Protein AF-A0A2V6URV9-F1 (afdb_monomer_lite)

Radius of gyration: 24.23 Å; chains: 1; bounding box: 44×62×70 Å

Foldseek 3Di:
DDADQDDPDDAPEEDEPEADAPVRCSVVVVCVTLVQDDALGKYKYKYLHDCNVVVVVVVCVVQQKAFDHWHDDPSMIMTIIGRHDNVCNPVPPDDRPPLPDLDPQDDADADPDFAAFDDFDDQDPPFAEDPEADDFDPVLVVLLVCVVVVNDDPVRNVVNLLVRLLVQQVVCVVVPGQEYESNCSSDPDLQRLDQVQKGQKHFAQQSSCCVQFPDNVVSVVVVVVPPDPSRVGTATFGSAQIHGPDARCVVSVVSSVVPDPRHYDDDHDDLVVNLVRNDDPRGCVNHAVDSVRNSVSSVSNVVNNSSVD

pLDDT: mean 80.8, std 15.77, range [34.94, 97.88]

Sequence (309 aa):
MPHAERHRLPPDARFDGGDLDCGNGLLLLIRQHIDPLAPGQLLEFTSTEISVEADFPAWCRMTGNELVSVTRRDRQRSFLVCKGPLAARGERAAARPAAVAPRAVTPVHVPTTLPPPARVAPIPPLAVMGIGSWPRPRWMLAAIHEHLEGRLSEADFEATAEDATRLAVQAQLRAGVDVVTDGEQRRDNYASFVGSRLDNCQLIPLTDLLPLVDDPATFEAEMRSLDVPASQVRHPALFGRLGRSRPLAVHELDAVRALTDTPVKIALPGPYLLTRIMWMECISDRAYRSREDLAGDVVRILREEVHVL

Secondary structure (DSSP, 8-state):
-PPBSS-SS--SEEEE-TT--TTTTHHHHHHHHHTTSPTT-EEEEEE--STHHHHHHHHHHHHT-EEEEEEEETTEEEEEEESS-GGGTTTT---PPP----PPPPPPP--SS-PPPPPPPPPPTT--B--S--PPPHHHHHHHHHHHTT-S-HHHHHHHHHHHHHHHHHHHHHHT-SBEE-TTTT-SSHHHHHHTTSEEEEEEEHHHHGGG-S-HHHHHHHHHHSSS-GGG-EEEEEEEEEE-SS-SSHHHHHHHHTT--S-EE-----HHHHHHHH--HHHHTTT-SSHHHHHHHHHHHHHHHHTT-

Structure (mmCIF, N/CA/C/O backbone):
data_AF-A0A2V6URV9-F1
#
_entry.id   AF-A0A2V6URV9-F1
#
loop_
_atom_site.group_PDB
_atom_site.id
_atom_site.type_symbol
_atom_site.label_atom_id
_atom_site.label_alt_id
_atom_site.label_comp_id
_atom_site.label_asym_id
_atom_site.label_entity_id
_atom_site.label_seq_id
_atom_site.pdbx_PDB_ins_code
_atom_site.Cartn_x
_atom_site.Cartn_y
_atom_site.Cartn_z
_atom_site.occupancy
_atom_site.B_iso_or_equiv
_atom_site.auth_seq_id
_atom_site.auth_comp_id
_atom_site.auth_asym_id
_atom_site.auth_atom_id
_atom_site.pdbx_PDB_model_num
ATOM 1 N N . MET A 1 1 ? 5.670 -35.010 -27.029 1.00 51.06 1 MET A N 1
ATOM 2 C CA . MET A 1 1 ? 5.304 -34.277 -28.264 1.00 51.06 1 MET A CA 1
ATOM 3 C C . MET A 1 1 ? 6.283 -34.692 -29.355 1.00 51.06 1 MET A C 1
ATOM 5 O O . MET A 1 1 ? 7.443 -34.878 -29.010 1.00 51.06 1 MET A O 1
ATOM 9 N N . PRO A 1 2 ? 5.872 -34.897 -30.617 1.00 55.16 2 PRO A N 1
ATOM 10 C CA . PRO A 1 2 ? 6.819 -35.197 -31.692 1.00 55.16 2 PRO A CA 1
ATOM 11 C C . PRO A 1 2 ? 7.738 -33.992 -31.950 1.00 55.16 2 PRO A C 1
ATOM 13 O O . PRO A 1 2 ? 7.268 -32.855 -32.003 1.00 55.16 2 PRO A O 1
ATOM 16 N N . HIS A 1 3 ? 9.042 -34.236 -32.093 1.00 63.59 3 HIS A N 1
ATOM 17 C CA . HIS A 1 3 ? 10.016 -33.193 -32.420 1.00 63.59 3 HIS A CA 1
ATOM 18 C C . HIS A 1 3 ? 9.818 -32.712 -33.857 1.00 63.59 3 HIS A C 1
ATOM 20 O O . HIS A 1 3 ? 9.719 -33.520 -34.780 1.00 63.59 3 HIS A O 1
ATOM 26 N N . ALA A 1 4 ? 9.795 -31.397 -34.057 1.00 68.25 4 ALA A N 1
ATOM 27 C CA . ALA A 1 4 ? 9.851 -30.824 -35.393 1.00 68.25 4 ALA A CA 1
ATOM 28 C C . ALA A 1 4 ? 11.311 -30.782 -35.883 1.00 68.25 4 ALA A C 1
ATOM 30 O O . ALA A 1 4 ? 12.229 -30.558 -35.095 1.00 68.25 4 ALA A O 1
ATOM 31 N N . GLU A 1 5 ? 11.544 -30.944 -37.188 1.00 69.44 5 GLU A N 1
ATOM 32 C CA . GLU A 1 5 ? 12.886 -30.760 -37.775 1.00 69.44 5 GLU A CA 1
ATOM 33 C C . GLU A 1 5 ? 13.335 -29.289 -37.737 1.00 69.44 5 GLU A C 1
ATOM 35 O O . GLU A 1 5 ? 14.530 -28.984 -37.651 1.00 69.44 5 GLU A O 1
ATOM 40 N N . ARG A 1 6 ? 12.365 -28.364 -37.811 1.00 80.12 6 ARG A N 1
ATOM 41 C CA . ARG A 1 6 ? 12.537 -26.909 -37.706 1.00 80.12 6 ARG A CA 1
ATOM 42 C C . ARG A 1 6 ? 11.272 -26.254 -37.153 1.00 80.12 6 ARG A C 1
ATOM 44 O O . ARG A 1 6 ? 10.161 -26.732 -37.389 1.00 80.12 6 ARG A O 1
ATOM 51 N N . HIS A 1 7 ? 11.443 -25.125 -36.474 1.00 86.94 7 HIS A N 1
ATOM 52 C CA . HIS A 1 7 ? 10.340 -24.251 -36.090 1.00 86.94 7 HIS A CA 1
ATOM 53 C C . HIS A 1 7 ? 9.674 -23.673 -37.347 1.00 86.94 7 HIS A C 1
ATOM 55 O O . HIS A 1 7 ? 10.351 -23.131 -38.219 1.00 86.94 7 HIS A O 1
ATOM 61 N N . ARG A 1 8 ? 8.347 -23.818 -37.465 1.00 84.75 8 ARG A N 1
ATOM 62 C CA . ARG A 1 8 ? 7.579 -23.325 -38.629 1.00 84.75 8 ARG A CA 1
ATOM 63 C C . ARG A 1 8 ? 7.296 -21.826 -38.570 1.00 84.75 8 ARG A C 1
ATOM 65 O O . ARG A 1 8 ? 7.026 -21.218 -39.599 1.00 84.75 8 ARG A O 1
ATOM 72 N N . LEU A 1 9 ? 7.320 -21.252 -37.369 1.00 86.50 9 LEU A N 1
ATOM 73 C CA . LEU A 1 9 ? 7.064 -19.839 -37.126 1.00 86.50 9 LEU A CA 1
ATOM 74 C C . LEU A 1 9 ? 8.376 -19.151 -36.727 1.00 86.50 9 LEU A C 1
ATOM 76 O O . LEU A 1 9 ? 9.127 -19.727 -35.937 1.00 86.50 9 LEU A O 1
ATOM 80 N N . PRO A 1 10 ? 8.661 -17.946 -37.251 1.00 87.75 10 PRO A N 1
ATOM 81 C CA . PRO A 1 10 ? 9.816 -17.176 -36.815 1.00 87.75 10 PRO A CA 1
ATOM 82 C C . PRO A 1 10 ? 9.570 -16.620 -35.402 1.00 87.75 10 PRO A C 1
ATOM 84 O O . PRO A 1 10 ? 8.454 -16.165 -35.135 1.00 87.75 10 PRO A O 1
ATOM 87 N N . PRO A 1 11 ? 10.573 -16.637 -34.510 1.00 91.12 11 PRO A N 1
ATOM 88 C CA . PRO A 1 11 ? 10.475 -15.980 -33.218 1.00 91.12 11 PRO A CA 1
ATOM 89 C C . PRO A 1 11 ? 10.684 -14.469 -33.325 1.00 91.12 11 PRO A C 1
ATOM 91 O O . PRO A 1 11 ? 11.388 -13.986 -34.213 1.00 91.12 11 PRO A O 1
ATOM 94 N N . ASP A 1 12 ? 10.119 -13.756 -32.360 1.00 89.56 12 ASP A N 1
ATOM 95 C CA . ASP A 1 12 ? 10.296 -12.327 -32.118 1.00 89.56 12 ASP A CA 1
ATOM 96 C C . ASP A 1 12 ? 11.533 -12.042 -31.242 1.00 89.56 12 ASP A C 1
ATOM 98 O O . ASP A 1 12 ? 12.163 -10.999 -31.392 1.00 89.56 12 ASP A O 1
ATOM 102 N N . ALA A 1 13 ? 11.921 -12.974 -30.361 1.00 87.69 13 ALA A N 1
ATOM 103 C CA . ALA A 1 13 ? 13.138 -12.891 -29.548 1.00 87.69 13 ALA A CA 1
ATOM 104 C C . ALA A 1 13 ? 13.854 -14.245 -29.428 1.00 87.69 13 ALA A C 1
ATOM 106 O O . ALA A 1 13 ? 13.232 -15.300 -29.569 1.00 87.69 13 ALA A O 1
ATOM 107 N N . ARG A 1 14 ? 15.174 -14.216 -29.195 1.00 94.00 14 ARG A N 1
ATOM 108 C CA . ARG A 1 14 ? 16.034 -15.407 -29.108 1.00 94.00 14 ARG A CA 1
ATOM 109 C C . ARG A 1 14 ? 17.076 -15.279 -27.997 1.00 94.00 14 ARG A C 1
ATOM 111 O O . ARG A 1 14 ? 17.652 -14.202 -27.860 1.00 94.00 14 ARG A O 1
ATOM 118 N N . PHE A 1 15 ? 17.383 -16.368 -27.293 1.00 88.38 15 PHE A N 1
ATOM 119 C CA . PHE A 1 15 ? 18.594 -16.469 -26.463 1.00 88.38 15 PHE A CA 1
ATOM 120 C C . PHE A 1 15 ? 19.091 -17.919 -26.331 1.00 88.38 15 PHE A C 1
ATOM 122 O O . PHE A 1 15 ? 18.354 -18.861 -26.623 1.00 88.38 15 PHE A O 1
ATOM 129 N N . ASP A 1 16 ? 20.341 -18.096 -25.896 1.00 90.38 16 ASP A N 1
ATOM 130 C CA . ASP A 1 16 ? 20.914 -19.411 -25.592 1.00 90.38 16 ASP A CA 1
ATOM 131 C C . ASP A 1 16 ? 20.967 -19.639 -24.077 1.00 90.38 16 ASP A C 1
ATOM 133 O O . ASP A 1 16 ? 21.592 -18.872 -23.348 1.00 90.38 16 ASP A O 1
ATOM 137 N N . GLY A 1 17 ? 20.278 -20.677 -23.609 1.00 81.50 17 GLY A N 1
ATOM 138 C CA . GLY A 1 17 ? 20.213 -21.084 -22.208 1.00 81.50 17 GLY A CA 1
ATOM 139 C C . GLY A 1 17 ? 21.330 -22.038 -21.778 1.00 81.50 17 GLY A C 1
ATOM 140 O O . GLY A 1 17 ? 21.380 -22.399 -20.605 1.00 81.50 17 GLY A O 1
ATOM 141 N N . GLY A 1 18 ? 22.214 -22.459 -22.691 1.00 86.12 18 GLY A N 1
ATOM 142 C CA . GLY A 1 18 ? 23.402 -23.247 -22.354 1.00 86.12 18 GLY A CA 1
ATOM 143 C C . GLY A 1 18 ? 23.075 -24.602 -21.718 1.00 86.12 18 GLY A C 1
ATOM 144 O O . GLY A 1 18 ? 22.339 -25.407 -22.292 1.00 86.12 18 GLY A O 1
ATOM 145 N N . ASP A 1 19 ? 23.657 -24.883 -20.557 1.00 81.69 19 ASP A N 1
ATOM 146 C CA . ASP A 1 19 ? 23.472 -26.099 -19.751 1.00 81.69 19 ASP A CA 1
ATOM 147 C C . ASP A 1 19 ? 22.556 -25.886 -18.531 1.00 81.69 19 ASP A C 1
ATOM 149 O O . ASP A 1 19 ? 22.462 -26.749 -17.661 1.00 81.69 19 ASP A O 1
ATOM 153 N N . LEU A 1 20 ? 21.847 -24.755 -18.469 1.00 67.62 20 LEU A N 1
ATOM 154 C CA . LEU A 1 20 ? 20.926 -24.455 -17.377 1.00 67.62 20 LEU A CA 1
ATOM 155 C C . LEU A 1 20 ? 19.638 -25.286 -17.494 1.00 67.62 20 LEU A C 1
ATOM 157 O O . LEU A 1 20 ? 19.067 -25.424 -18.582 1.00 67.62 20 LEU A O 1
ATOM 161 N N . ASP A 1 21 ? 19.140 -25.770 -16.352 1.00 72.94 21 ASP A N 1
ATOM 162 C CA . ASP A 1 21 ? 17.817 -26.383 -16.216 1.00 72.94 21 ASP A CA 1
ATOM 163 C C . ASP A 1 21 ? 16.778 -25.413 -15.628 1.00 72.94 21 ASP A C 1
ATOM 165 O O . ASP A 1 21 ? 17.073 -24.282 -15.221 1.00 72.94 21 ASP A O 1
ATOM 169 N N . CYS A 1 22 ? 15.523 -25.863 -15.566 1.00 66.38 22 CYS A N 1
ATOM 170 C CA . CYS A 1 22 ? 14.433 -25.080 -14.995 1.00 66.38 22 CYS A CA 1
ATOM 171 C C . CYS A 1 22 ? 14.592 -24.794 -13.484 1.00 66.38 22 CYS A C 1
ATOM 173 O O . CYS A 1 22 ? 13.929 -23.887 -12.983 1.00 66.38 22 CYS A O 1
ATOM 175 N N . GLY A 1 23 ? 15.451 -25.524 -12.765 1.00 47.19 23 GLY A N 1
ATOM 176 C CA . GLY A 1 23 ? 15.719 -25.344 -11.336 1.00 47.19 23 GLY A CA 1
ATOM 177 C C . GLY A 1 23 ? 16.907 -24.427 -11.019 1.00 47.19 23 GLY A C 1
ATOM 178 O O . GLY A 1 23 ? 16.943 -23.851 -9.936 1.00 47.19 23 GLY A O 1
ATOM 179 N N . ASN A 1 24 ? 17.843 -24.242 -11.953 1.00 52.38 24 ASN A N 1
ATOM 180 C CA . ASN A 1 24 ? 19.118 -23.549 -11.752 1.00 52.38 24 ASN A CA 1
ATOM 181 C C . ASN A 1 24 ? 19.275 -22.304 -12.647 1.00 52.38 24 ASN A C 1
ATOM 183 O O . ASN A 1 24 ? 20.369 -21.959 -13.078 1.00 52.38 24 ASN A O 1
ATOM 187 N N . GLY A 1 25 ? 18.169 -21.613 -12.938 1.00 51.75 25 GLY A N 1
ATOM 188 C CA . GLY A 1 25 ? 18.201 -20.265 -13.520 1.00 51.75 25 GLY A CA 1
ATOM 189 C C . GLY A 1 25 ? 17.733 -20.137 -14.970 1.00 51.75 25 GLY A C 1
ATOM 190 O O . GLY A 1 25 ? 17.506 -19.010 -15.411 1.00 51.75 25 GLY A O 1
ATOM 191 N N . LEU A 1 26 ? 17.464 -21.231 -15.696 1.00 66.88 26 LEU A N 1
ATOM 192 C CA . LEU A 1 26 ? 16.925 -21.128 -17.060 1.00 66.88 26 LEU A CA 1
ATOM 193 C C . LEU A 1 26 ? 15.578 -20.394 -17.082 1.00 66.88 26 LEU A C 1
ATOM 195 O O . LEU A 1 26 ? 15.336 -19.568 -17.957 1.00 66.88 26 LEU A O 1
ATOM 199 N N . LEU A 1 27 ? 14.709 -20.646 -16.096 1.00 66.81 27 LEU A N 1
ATOM 200 C CA . LEU A 1 27 ? 13.415 -19.962 -16.005 1.00 66.81 27 LEU A CA 1
ATOM 201 C C . LEU A 1 27 ? 13.566 -18.447 -15.824 1.00 66.81 27 LEU A C 1
ATOM 203 O O . LEU A 1 27 ? 12.719 -17.707 -16.312 1.00 66.81 27 LEU A O 1
ATOM 207 N N . LEU A 1 28 ? 14.628 -17.973 -15.165 1.00 58.56 28 LEU A N 1
ATOM 208 C CA . LEU A 1 28 ? 14.885 -16.538 -15.012 1.00 58.56 28 LEU A CA 1
ATOM 209 C C . LEU A 1 28 ? 15.240 -15.900 -16.359 1.00 58.56 28 LEU A C 1
ATOM 211 O O . LEU A 1 28 ? 14.673 -14.865 -16.702 1.00 58.56 28 LEU A O 1
ATOM 215 N N . LEU A 1 29 ? 16.090 -16.555 -17.156 1.00 57.50 29 LEU A N 1
ATOM 216 C CA . LEU A 1 29 ? 16.421 -16.102 -18.511 1.00 57.50 29 LEU A CA 1
ATOM 217 C C . LEU A 1 29 ? 15.197 -16.143 -19.432 1.00 57.50 29 LEU A C 1
ATOM 219 O O . LEU A 1 29 ? 14.919 -15.182 -20.147 1.00 57.50 29 LEU A O 1
ATOM 223 N N . ILE A 1 30 ? 14.395 -17.211 -19.362 1.00 75.69 30 ILE A N 1
ATOM 224 C CA . ILE A 1 30 ? 13.134 -17.293 -20.113 1.00 75.69 30 ILE A CA 1
ATOM 225 C C . ILE A 1 30 ? 12.235 -16.105 -19.759 1.00 75.69 30 ILE A C 1
ATOM 227 O O . ILE A 1 30 ? 11.689 -15.475 -20.660 1.00 75.69 30 ILE A O 1
ATOM 231 N N . ARG A 1 31 ? 12.118 -15.755 -18.472 1.00 71.75 31 ARG A N 1
ATOM 232 C CA . ARG A 1 31 ? 11.335 -14.593 -18.024 1.00 71.75 31 ARG A CA 1
ATOM 233 C C . ARG A 1 31 ? 11.893 -13.270 -18.536 1.00 71.75 31 ARG A C 1
ATOM 235 O O . ARG A 1 31 ? 11.132 -12.492 -19.101 1.00 71.75 31 ARG A O 1
ATOM 242 N N . GLN A 1 32 ? 13.206 -13.060 -18.449 1.00 66.25 32 GLN A N 1
ATOM 243 C CA . GLN A 1 32 ? 13.881 -11.867 -18.975 1.00 66.25 32 GLN A CA 1
ATOM 244 C C . GLN A 1 32 ? 13.557 -11.615 -20.455 1.00 66.25 32 GLN A C 1
ATOM 246 O O . GLN A 1 32 ? 13.423 -10.466 -20.871 1.00 66.25 32 GLN A O 1
ATOM 251 N N . HIS A 1 33 ? 13.403 -12.681 -21.244 1.00 78.62 33 HIS A N 1
ATOM 252 C CA . HIS A 1 33 ? 13.143 -12.576 -22.676 1.00 78.62 33 HIS A CA 1
ATOM 253 C C . HIS A 1 33 ? 11.659 -12.677 -23.068 1.00 78.62 33 HIS A C 1
ATOM 255 O O . HIS A 1 33 ? 11.295 -12.151 -24.118 1.00 78.62 33 HIS A O 1
ATOM 261 N N . ILE A 1 34 ? 10.792 -13.312 -22.268 1.00 80.62 34 ILE A N 1
ATOM 262 C CA . ILE A 1 34 ? 9.354 -13.457 -22.573 1.00 80.62 34 ILE A CA 1
ATOM 263 C C . ILE A 1 34 ? 8.500 -12.339 -21.960 1.00 80.62 34 ILE A C 1
ATOM 265 O O . ILE A 1 34 ? 7.485 -11.950 -22.539 1.00 80.62 34 ILE A O 1
ATOM 269 N N . ASP A 1 35 ? 8.895 -11.785 -20.812 1.00 77.00 35 ASP A N 1
ATOM 270 C CA . ASP A 1 35 ? 8.130 -10.743 -20.122 1.00 77.00 35 ASP A CA 1
ATOM 271 C C . ASP A 1 35 ? 8.049 -9.436 -20.944 1.00 77.00 35 ASP A C 1
ATOM 273 O O . ASP A 1 35 ? 6.957 -8.865 -20.998 1.00 77.00 35 ASP A O 1
ATOM 277 N N . PRO A 1 36 ? 9.083 -9.006 -21.698 1.00 74.88 36 PRO A N 1
ATOM 278 C CA . PRO A 1 36 ? 8.985 -7.841 -22.587 1.00 74.88 36 PRO A CA 1
ATOM 279 C C . PRO A 1 36 ? 8.129 -8.053 -23.846 1.00 74.88 36 PRO A C 1
ATOM 281 O O . PRO A 1 36 ? 7.737 -7.0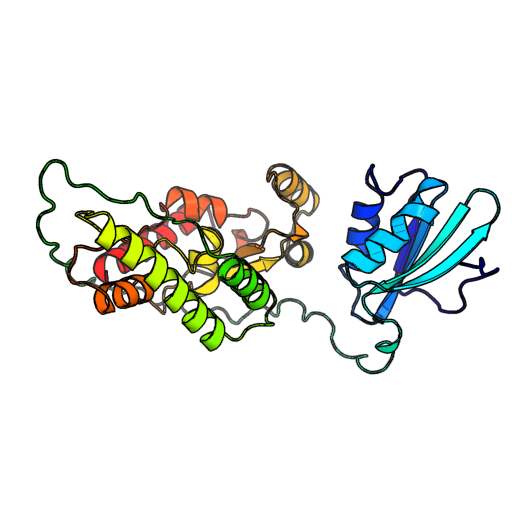80 -24.492 1.00 74.88 36 PRO A O 1
ATOM 284 N N . LEU A 1 37 ? 7.845 -9.303 -24.229 1.00 79.19 37 LEU A N 1
ATOM 285 C CA . LEU A 1 37 ? 7.077 -9.600 -25.439 1.00 79.19 37 LEU A CA 1
ATOM 286 C C . LEU A 1 37 ? 5.604 -9.188 -25.287 1.00 79.19 37 LEU A C 1
ATOM 288 O O . LEU A 1 37 ? 5.032 -9.225 -24.197 1.00 79.19 37 LEU A O 1
ATOM 292 N N . ALA A 1 38 ? 4.949 -8.817 -26.382 1.00 80.62 38 ALA A N 1
ATOM 293 C CA . ALA A 1 38 ? 3.499 -8.656 -26.413 1.00 80.62 38 ALA A CA 1
ATOM 294 C C . ALA A 1 38 ? 2.802 -10.034 -26.443 1.00 80.62 38 ALA A C 1
ATOM 296 O O . ALA A 1 38 ? 3.371 -11.000 -26.960 1.00 80.62 38 ALA A O 1
ATOM 297 N N . PRO A 1 39 ? 1.570 -10.166 -25.916 1.00 83.50 39 PRO A N 1
ATOM 298 C CA . PRO A 1 39 ? 0.789 -11.392 -26.078 1.00 83.50 39 PRO A CA 1
ATOM 299 C C . PRO A 1 39 ? 0.698 -11.815 -27.554 1.00 83.50 39 PRO A C 1
ATOM 301 O O . PRO A 1 39 ? 0.414 -10.990 -28.421 1.00 83.50 39 PRO A O 1
ATOM 304 N N . GLY A 1 40 ? 0.949 -13.092 -27.842 1.00 85.12 40 GLY A N 1
ATOM 305 C CA . GLY A 1 40 ? 1.006 -13.650 -29.197 1.00 85.12 40 GLY A CA 1
ATOM 306 C C . GLY A 1 40 ? 2.391 -13.614 -29.860 1.00 85.12 40 GLY A C 1
ATOM 307 O O . GLY A 1 40 ? 2.570 -14.245 -30.905 1.00 85.12 40 GLY A O 1
ATOM 308 N N . GLN A 1 41 ? 3.372 -12.908 -29.284 1.00 89.81 41 GLN A N 1
ATOM 309 C CA . GLN A 1 41 ? 4.759 -12.947 -29.754 1.00 89.81 41 GLN A CA 1
ATOM 310 C C . GLN A 1 41 ? 5.494 -14.192 -29.253 1.00 89.81 41 GLN A C 1
ATOM 312 O O . GLN A 1 41 ? 5.155 -14.786 -28.225 1.00 89.81 41 GLN A O 1
ATOM 317 N N . LEU A 1 42 ? 6.500 -14.589 -30.023 1.00 93.94 42 LEU A N 1
ATOM 318 C CA . LEU A 1 42 ? 7.204 -15.852 -29.902 1.00 93.94 42 LEU A CA 1
ATOM 319 C C . LEU A 1 42 ? 8.631 -15.649 -29.388 1.00 93.94 42 LEU A C 1
ATOM 321 O O . LEU A 1 42 ? 9.412 -14.890 -29.955 1.00 93.94 42 LEU A O 1
ATOM 325 N N . LEU A 1 43 ? 8.997 -16.398 -28.358 1.00 95.00 43 LEU A N 1
ATOM 326 C CA . LEU A 1 43 ? 10.363 -16.525 -27.869 1.00 95.00 43 LEU A CA 1
ATOM 327 C C . LEU A 1 43 ? 10.920 -17.882 -28.294 1.00 95.00 43 LEU A C 1
ATOM 329 O O . LEU A 1 43 ? 10.281 -18.911 -28.076 1.00 95.00 43 LEU A O 1
ATOM 333 N N . GLU A 1 44 ? 12.118 -17.8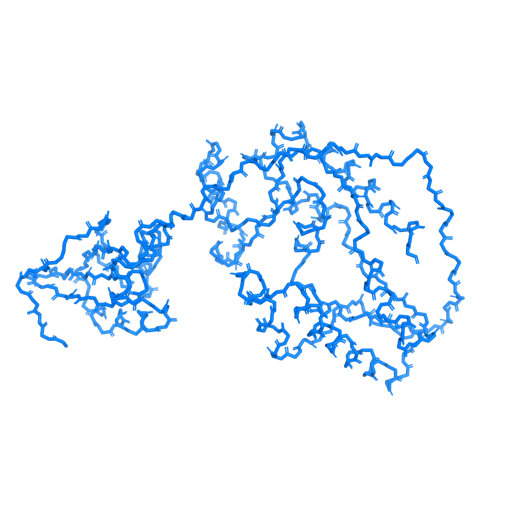91 -28.867 1.00 96.12 44 GLU A N 1
ATOM 334 C CA . GLU A 1 44 ? 12.901 -19.112 -29.047 1.00 96.12 44 GLU A CA 1
ATOM 335 C C . GLU A 1 44 ? 14.069 -19.134 -28.060 1.00 96.12 44 GLU A C 1
ATOM 337 O O . GLU A 1 44 ? 14.790 -18.147 -27.927 1.00 96.12 44 GLU A O 1
ATOM 342 N N . PHE A 1 45 ? 14.294 -20.261 -27.394 1.00 94.25 45 PHE A N 1
ATOM 343 C CA . PHE A 1 45 ? 15.523 -20.461 -26.633 1.00 94.25 45 PHE A CA 1
ATOM 344 C C . PHE A 1 45 ? 16.088 -21.857 -26.820 1.00 94.25 45 PHE A C 1
ATOM 346 O O . PHE A 1 45 ? 15.347 -22.822 -27.028 1.00 94.25 45 PHE A O 1
ATOM 353 N N . THR A 1 46 ? 17.410 -21.960 -26.721 1.00 93.56 46 THR A N 1
ATOM 354 C CA . THR A 1 46 ? 18.121 -23.236 -26.790 1.00 93.56 46 THR A CA 1
ATOM 355 C C . THR A 1 46 ? 18.582 -23.705 -25.418 1.00 93.56 46 THR A C 1
ATOM 357 O O . THR A 1 46 ? 18.898 -22.898 -24.555 1.00 93.56 46 THR A O 1
ATOM 360 N N . SER A 1 47 ? 18.626 -25.018 -25.204 1.00 90.19 47 SER A N 1
ATOM 361 C CA . SER A 1 47 ? 19.271 -25.624 -24.037 1.00 90.19 47 SER A CA 1
ATOM 362 C C . SER A 1 47 ? 19.867 -26.981 -24.409 1.00 90.19 47 SER A C 1
ATOM 364 O O . SER A 1 47 ? 19.333 -27.717 -25.244 1.00 90.19 47 SER A O 1
ATOM 366 N N . THR A 1 48 ? 21.003 -27.303 -23.804 1.00 89.38 48 THR A N 1
ATOM 367 C CA . THR A 1 48 ? 21.660 -28.613 -23.893 1.00 89.38 48 THR A CA 1
ATOM 368 C C . THR A 1 48 ? 21.217 -29.565 -22.781 1.00 89.38 48 THR A C 1
ATOM 370 O O . THR A 1 48 ? 21.425 -30.778 -22.884 1.00 89.38 48 THR A O 1
ATOM 373 N N . GLU A 1 49 ? 20.542 -29.035 -21.762 1.00 86.44 49 GLU A N 1
ATOM 374 C CA . GLU A 1 49 ? 20.103 -29.785 -20.596 1.00 86.44 49 GLU A CA 1
ATOM 375 C C . GLU A 1 49 ? 18.858 -30.626 -20.913 1.00 86.44 49 GLU A C 1
ATOM 377 O O . GLU A 1 49 ? 17.969 -30.233 -21.679 1.00 86.44 49 GLU A O 1
ATOM 382 N N . ILE A 1 50 ? 18.835 -31.859 -20.405 1.00 85.94 50 ILE A N 1
ATOM 383 C CA . ILE A 1 50 ? 17.845 -32.872 -20.772 1.00 85.94 50 ILE A CA 1
ATOM 384 C C . ILE A 1 50 ? 16.545 -32.744 -19.987 1.00 85.94 50 ILE A C 1
ATOM 386 O O . ILE A 1 50 ? 15.485 -33.033 -20.546 1.00 85.94 50 ILE A O 1
ATOM 390 N N . SER A 1 51 ? 16.617 -32.285 -18.737 1.00 83.31 51 SER A N 1
ATOM 391 C CA . SER A 1 51 ? 15.459 -32.131 -17.846 1.00 83.31 51 SER A CA 1
ATOM 392 C C . SER A 1 51 ? 14.458 -31.084 -18.345 1.00 83.31 51 SER A C 1
ATOM 394 O O . SER A 1 51 ? 13.248 -31.265 -18.209 1.00 83.31 51 SER A O 1
ATOM 396 N N . VAL A 1 52 ? 14.942 -30.048 -19.038 1.00 85.44 52 VAL A N 1
ATOM 397 C CA . VAL A 1 52 ? 14.134 -28.935 -19.570 1.00 85.44 52 VAL A CA 1
ATOM 398 C C . VAL A 1 52 ? 12.979 -29.424 -20.442 1.00 85.44 52 VAL A C 1
ATOM 400 O O . VAL A 1 52 ? 11.891 -28.858 -20.416 1.00 85.44 52 VAL A O 1
ATOM 403 N N . GLU A 1 53 ? 13.173 -30.504 -21.194 1.00 86.69 53 GLU A N 1
ATOM 404 C CA . GLU A 1 53 ? 12.132 -31.049 -22.064 1.00 86.69 53 GLU A CA 1
ATOM 405 C C . GLU A 1 53 ? 10.931 -31.616 -21.287 1.00 86.69 53 GLU A C 1
ATOM 407 O O . GLU A 1 53 ? 9.796 -31.549 -21.766 1.00 86.69 53 GLU A O 1
ATOM 412 N N . ALA A 1 54 ? 11.172 -32.138 -20.082 1.00 80.88 54 ALA A N 1
ATOM 413 C CA . ALA A 1 54 ? 10.134 -32.643 -19.191 1.00 80.88 54 ALA A CA 1
ATOM 414 C C . ALA A 1 54 ? 9.478 -31.513 -18.380 1.00 80.88 54 ALA A C 1
ATOM 416 O O . ALA A 1 54 ? 8.252 -31.485 -18.237 1.00 80.88 54 ALA A O 1
ATOM 417 N N . ASP A 1 55 ? 10.281 -30.560 -17.904 1.00 78.38 55 ASP A N 1
ATOM 418 C CA . ASP A 1 55 ? 9.846 -29.556 -16.929 1.00 78.38 55 ASP A CA 1
ATOM 419 C C . ASP A 1 55 ? 9.218 -28.317 -17.582 1.00 78.38 55 ASP A C 1
ATOM 421 O O . ASP A 1 55 ? 8.214 -27.774 -17.106 1.00 78.38 55 ASP A O 1
ATOM 425 N N . PHE A 1 56 ? 9.751 -27.881 -18.725 1.00 86.06 56 PHE A N 1
ATOM 426 C CA . PHE A 1 56 ? 9.319 -26.650 -19.383 1.00 86.06 56 PHE A CA 1
ATOM 427 C C . PHE A 1 56 ? 7.836 -26.640 -19.812 1.00 86.06 56 PHE A C 1
ATOM 429 O O . PHE A 1 56 ? 7.164 -25.618 -19.621 1.00 86.06 56 PHE A O 1
ATOM 436 N N . PRO A 1 57 ? 7.244 -27.745 -20.317 1.00 88.25 57 PRO A N 1
ATOM 437 C CA . PRO A 1 57 ? 5.813 -27.784 -20.615 1.00 88.25 57 PRO A CA 1
ATOM 438 C C . PRO A 1 57 ? 4.924 -27.530 -19.389 1.00 88.25 57 PRO A C 1
ATOM 440 O O . PRO A 1 57 ? 3.832 -26.975 -19.532 1.00 88.25 57 PRO A O 1
ATOM 443 N N . ALA A 1 58 ? 5.353 -27.945 -18.191 1.00 76.38 58 ALA A N 1
ATOM 444 C CA . ALA A 1 58 ? 4.613 -27.681 -16.959 1.00 76.38 58 ALA A CA 1
ATOM 445 C C . ALA A 1 58 ? 4.651 -26.193 -16.603 1.00 76.38 58 ALA A C 1
ATOM 447 O O . ALA A 1 58 ? 3.605 -25.605 -16.321 1.00 76.38 58 ALA A O 1
ATOM 448 N N . TRP A 1 59 ? 5.823 -25.569 -16.724 1.00 81.62 59 TRP A N 1
ATOM 449 C CA . TRP A 1 59 ? 5.982 -24.132 -16.527 1.00 81.62 59 TRP A CA 1
ATOM 450 C C . TRP A 1 59 ? 5.113 -23.307 -17.489 1.00 81.62 59 TRP A C 1
ATOM 452 O O . TRP A 1 59 ? 4.454 -22.358 -17.060 1.00 81.62 59 TRP A O 1
ATOM 462 N N . CYS A 1 60 ? 5.032 -23.700 -18.765 1.00 80.56 60 CYS A N 1
ATOM 463 C CA . CYS A 1 60 ? 4.166 -23.043 -19.752 1.00 80.56 60 CYS A CA 1
ATOM 464 C C . CYS A 1 60 ? 2.695 -23.052 -19.303 1.00 80.56 60 CYS A C 1
ATOM 466 O O . CYS A 1 60 ? 2.059 -22.001 -19.247 1.00 80.56 60 CYS A O 1
ATOM 468 N N . ARG A 1 61 ? 2.178 -24.214 -18.870 1.00 79.44 61 ARG A N 1
ATOM 469 C CA . ARG A 1 61 ? 0.802 -24.334 -18.349 1.00 79.44 61 ARG A CA 1
ATOM 470 C C . ARG A 1 61 ? 0.566 -23.473 -17.110 1.00 79.44 61 ARG A C 1
ATOM 472 O O . ARG A 1 61 ? -0.476 -22.837 -17.012 1.00 79.44 61 ARG A O 1
ATOM 479 N N . MET A 1 62 ? 1.522 -23.442 -16.181 1.00 64.94 62 MET A N 1
ATOM 480 C CA . MET A 1 62 ? 1.414 -22.653 -14.947 1.00 64.94 62 MET A CA 1
ATOM 481 C C . MET A 1 62 ? 1.439 -21.142 -15.195 1.00 64.94 62 MET A C 1
ATOM 483 O O . MET A 1 62 ? 0.834 -20.392 -14.437 1.00 64.94 62 MET A O 1
ATOM 487 N N . THR A 1 63 ? 2.140 -20.693 -16.236 1.00 74.44 63 THR A N 1
ATOM 488 C CA . THR A 1 63 ? 2.303 -19.267 -16.568 1.00 74.44 63 THR A CA 1
ATOM 489 C C . THR A 1 63 ? 1.343 -18.777 -17.650 1.00 74.44 63 THR A C 1
ATOM 491 O O . THR A 1 63 ? 1.375 -17.602 -18.005 1.00 74.44 63 THR A O 1
ATOM 494 N N . GLY A 1 64 ? 0.485 -19.659 -18.173 1.00 81.50 64 GLY A N 1
ATOM 495 C CA . GLY A 1 64 ? -0.456 -19.336 -19.245 1.00 81.50 64 GLY A CA 1
ATOM 496 C C . GLY A 1 64 ? 0.198 -19.137 -20.617 1.00 81.50 64 GLY A C 1
ATOM 497 O O . GLY A 1 64 ? -0.454 -18.622 -21.519 1.00 81.50 64 GLY A O 1
ATOM 498 N N . ASN A 1 65 ? 1.461 -19.535 -20.787 1.00 89.62 65 ASN A N 1
ATOM 499 C CA . ASN A 1 65 ? 2.184 -19.483 -22.057 1.00 89.62 65 ASN A CA 1
ATOM 500 C C . ASN A 1 65 ? 1.977 -20.771 -22.861 1.00 89.62 65 ASN A C 1
ATOM 502 O O . ASN A 1 65 ? 1.805 -21.852 -22.294 1.00 89.62 65 ASN A O 1
ATOM 506 N N . GLU A 1 66 ? 2.032 -20.682 -24.189 1.00 93.50 66 GLU A N 1
ATOM 507 C CA . GLU A 1 66 ? 1.843 -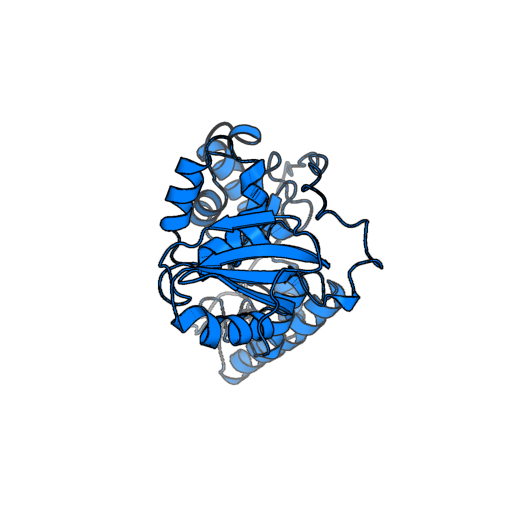21.844 -25.060 1.00 93.50 66 GLU A CA 1
ATOM 508 C C . GLU A 1 66 ? 3.176 -22.318 -25.645 1.00 93.50 66 GLU A C 1
ATOM 510 O O . GLU A 1 66 ? 3.836 -21.598 -26.392 1.00 93.50 66 GLU A O 1
ATOM 515 N N . LEU A 1 67 ? 3.578 -23.554 -25.339 1.00 93.75 67 LEU A N 1
ATOM 516 C CA . LEU A 1 67 ? 4.710 -24.191 -26.010 1.00 93.75 67 LEU A CA 1
ATOM 517 C C . LEU A 1 67 ? 4.302 -24.566 -27.442 1.00 93.75 67 LEU A C 1
ATOM 519 O O . LEU A 1 67 ? 3.526 -25.496 -27.647 1.00 93.75 67 LEU A O 1
ATOM 523 N N . VAL A 1 68 ? 4.859 -23.862 -28.427 1.00 93.19 68 VAL A N 1
ATOM 524 C CA . VAL A 1 68 ? 4.484 -23.971 -29.843 1.00 93.19 68 VAL A CA 1
ATOM 525 C C . VAL A 1 68 ? 5.168 -25.149 -30.522 1.00 93.19 68 VAL A C 1
ATOM 527 O O . VAL A 1 68 ? 4.546 -25.895 -31.275 1.00 93.19 68 VAL A O 1
ATOM 530 N N . SER A 1 69 ? 6.478 -25.306 -30.324 1.00 93.06 69 SER A N 1
ATOM 531 C CA . SER A 1 69 ? 7.222 -26.425 -30.912 1.00 93.06 69 SER A CA 1
ATOM 532 C C . SER A 1 69 ? 8.561 -26.646 -30.225 1.00 93.06 69 SER A C 1
ATOM 534 O O . SER A 1 69 ? 9.153 -25.718 -29.681 1.00 93.06 69 SER A O 1
ATOM 536 N N . VAL A 1 70 ? 9.051 -27.882 -30.301 1.00 93.44 70 VAL A N 1
ATOM 537 C CA . VAL A 1 70 ? 10.384 -28.273 -29.834 1.00 93.44 70 VAL A CA 1
ATOM 538 C C . VAL A 1 70 ? 11.127 -28.909 -30.998 1.00 93.44 70 VAL A C 1
ATOM 540 O O . VAL A 1 70 ? 10.592 -29.797 -31.668 1.00 93.44 70 VAL A O 1
ATOM 543 N N . THR A 1 71 ? 12.351 -28.458 -31.244 1.00 91.56 71 THR A N 1
ATOM 544 C CA . THR A 1 71 ? 13.260 -29.064 -32.221 1.00 91.56 71 THR A CA 1
ATOM 545 C C . THR A 1 71 ? 14.482 -29.616 -31.500 1.00 91.56 71 THR A C 1
ATOM 547 O O . THR A 1 71 ? 14.862 -29.134 -30.431 1.00 91.56 71 THR A O 1
ATOM 550 N N . ARG A 1 72 ? 15.091 -30.659 -32.064 1.00 90.00 72 ARG A N 1
ATOM 551 C CA . ARG A 1 72 ? 16.295 -31.279 -31.508 1.00 90.00 72 ARG A CA 1
ATOM 552 C C . ARG A 1 72 ? 17.347 -31.409 -32.595 1.00 90.00 72 ARG A C 1
ATOM 554 O O . ARG A 1 72 ? 17.076 -31.973 -33.653 1.00 90.00 72 ARG A O 1
ATOM 561 N N . ARG A 1 73 ? 18.545 -30.903 -32.314 1.00 86.19 73 ARG A N 1
ATOM 562 C CA . ARG A 1 73 ? 19.742 -31.090 -33.135 1.00 86.19 73 ARG A CA 1
ATOM 563 C C . ARG A 1 73 ? 20.878 -31.525 -32.226 1.00 86.19 73 ARG A C 1
ATOM 565 O O . ARG A 1 73 ? 21.322 -30.768 -31.369 1.00 86.19 73 ARG A O 1
ATOM 572 N N . ASP A 1 74 ? 21.300 -32.773 -32.383 1.00 85.44 74 ASP A N 1
ATOM 573 C CA . ASP A 1 74 ? 22.329 -33.399 -31.554 1.00 85.44 74 ASP A CA 1
ATOM 574 C C . ASP A 1 74 ? 22.004 -33.318 -30.047 1.00 85.44 74 ASP A C 1
ATOM 576 O O . ASP A 1 74 ? 21.010 -33.893 -29.578 1.00 85.44 74 ASP A O 1
ATOM 580 N N . ARG A 1 75 ? 22.853 -32.613 -29.288 1.00 86.25 75 ARG A N 1
ATOM 581 C CA . ARG A 1 75 ? 22.698 -32.360 -27.849 1.00 86.25 75 ARG A CA 1
ATOM 582 C C . ARG A 1 75 ? 21.880 -31.106 -27.538 1.00 86.25 75 ARG A C 1
ATOM 584 O O . ARG A 1 75 ? 21.535 -30.913 -26.381 1.00 86.25 75 ARG A O 1
ATOM 591 N N . GLN A 1 76 ? 21.574 -30.272 -28.530 1.00 88.69 76 GLN A N 1
ATOM 592 C CA . GLN A 1 76 ? 20.857 -29.018 -28.337 1.00 88.69 76 GLN A CA 1
ATOM 593 C C . GLN A 1 76 ? 19.370 -29.189 -28.662 1.00 88.69 76 GLN A C 1
ATOM 595 O O . GLN A 1 76 ? 18.976 -29.768 -29.681 1.00 88.69 76 GLN A O 1
ATOM 600 N N . ARG A 1 77 ? 18.529 -28.667 -27.778 1.00 91.88 77 ARG A N 1
ATOM 601 C CA . ARG A 1 77 ? 17.083 -28.555 -27.949 1.00 91.88 77 ARG A CA 1
ATOM 602 C C . ARG A 1 77 ? 16.747 -27.089 -28.139 1.00 91.88 77 ARG A C 1
ATOM 604 O O . ARG A 1 77 ? 17.299 -26.258 -27.428 1.00 91.88 77 ARG A O 1
ATOM 611 N N . SER A 1 78 ? 15.852 -26.784 -29.069 1.00 93.81 78 SER A N 1
ATOM 612 C CA . SER A 1 78 ? 15.289 -25.443 -29.215 1.00 93.81 78 SER A CA 1
ATOM 613 C C . SER A 1 78 ? 13.796 -25.486 -28.929 1.00 93.81 78 SER A C 1
ATOM 615 O O . SER A 1 78 ? 13.078 -26.362 -29.425 1.00 93.81 78 SER A O 1
ATOM 617 N N . PHE A 1 79 ? 13.343 -24.560 -28.096 1.00 95.31 79 PHE A N 1
ATOM 618 C CA . PHE A 1 79 ? 11.971 -24.433 -27.641 1.00 95.31 79 PHE A CA 1
ATOM 619 C C . PHE A 1 79 ? 11.412 -23.123 -28.169 1.00 95.31 79 PHE A C 1
ATOM 621 O O . PHE A 1 79 ? 11.967 -22.059 -27.910 1.00 95.31 79 PHE A O 1
ATOM 628 N N . LEU A 1 80 ? 10.292 -23.203 -28.880 1.00 95.62 80 LEU A N 1
ATOM 629 C CA . LEU A 1 80 ? 9.539 -22.037 -29.316 1.00 95.62 80 LEU A CA 1
ATOM 630 C C . LEU A 1 80 ? 8.292 -21.913 -28.450 1.00 95.62 80 LEU A C 1
ATOM 632 O O . LEU A 1 80 ? 7.439 -22.801 -28.472 1.00 95.62 80 LEU A O 1
ATOM 636 N N . VAL A 1 81 ? 8.183 -20.818 -27.709 1.00 94.56 81 VAL A N 1
ATOM 637 C CA . VAL A 1 81 ? 7.083 -20.532 -26.786 1.00 94.56 81 VAL A CA 1
ATOM 638 C C . VAL A 1 81 ? 6.390 -19.232 -27.180 1.00 94.56 81 VAL A C 1
ATOM 640 O O . VAL A 1 81 ? 7.032 -18.267 -27.581 1.00 94.56 81 VAL A O 1
ATOM 643 N N . CYS A 1 82 ? 5.068 -19.213 -27.089 1.00 94.19 82 CYS A N 1
ATOM 644 C CA . CYS A 1 82 ? 4.231 -18.045 -27.304 1.00 94.19 82 CYS A CA 1
ATOM 645 C C . CYS A 1 82 ? 3.859 -17.418 -25.964 1.00 94.19 82 CYS A C 1
ATOM 647 O O . CYS A 1 82 ? 3.483 -18.132 -25.028 1.00 94.19 82 CYS A O 1
ATOM 649 N N . LYS A 1 83 ? 3.925 -16.084 -25.881 1.00 89.31 83 LYS A N 1
ATOM 650 C CA . LYS A 1 83 ? 3.387 -15.358 -24.734 1.00 89.31 83 LYS A CA 1
ATOM 651 C C . LYS A 1 83 ? 1.862 -15.405 -24.775 1.00 89.31 83 LYS A C 1
ATOM 653 O O . LYS A 1 83 ? 1.243 -14.738 -25.603 1.00 89.31 83 LYS A O 1
ATOM 658 N N . GLY A 1 84 ? 1.249 -16.180 -23.888 1.00 88.44 84 GLY A N 1
ATOM 659 C CA . GLY A 1 84 ? -0.179 -16.489 -23.984 1.00 88.44 84 GLY A CA 1
ATOM 660 C C . GLY A 1 84 ? -0.525 -17.508 -25.088 1.00 88.44 84 GLY A C 1
ATOM 661 O O . GLY A 1 84 ? 0.374 -18.080 -25.711 1.00 88.44 84 GLY A O 1
ATOM 662 N N . PRO A 1 85 ? -1.828 -17.724 -25.359 1.00 88.62 85 PRO A N 1
ATOM 663 C CA . PRO A 1 85 ? -2.295 -18.645 -26.396 1.00 88.62 85 PRO A CA 1
ATOM 664 C C . PRO A 1 85 ? -1.872 -18.215 -27.807 1.00 88.62 85 PRO A C 1
ATOM 666 O O . PRO A 1 85 ? -2.091 -17.068 -28.205 1.00 88.62 85 PRO A O 1
ATOM 669 N N . LEU A 1 86 ? -1.353 -19.148 -28.607 1.00 85.06 86 LEU A N 1
ATOM 670 C CA . LEU A 1 86 ? -0.937 -18.920 -29.994 1.00 85.06 86 LEU A CA 1
ATOM 671 C C . LEU A 1 86 ? -2.114 -18.506 -30.884 1.00 85.06 86 LEU A C 1
ATOM 673 O O . LEU A 1 86 ? -1.928 -17.739 -31.824 1.00 85.06 86 LEU A O 1
ATOM 677 N N . ALA A 1 87 ? -3.331 -18.958 -30.576 1.00 79.88 87 ALA A N 1
ATOM 678 C CA . ALA A 1 87 ? -4.543 -18.570 -31.299 1.00 79.88 87 ALA A CA 1
ATOM 679 C C . ALA A 1 87 ? -4.810 -17.050 -31.269 1.00 79.88 87 ALA A C 1
ATOM 681 O O . ALA A 1 87 ? -5.432 -16.526 -32.186 1.00 79.88 87 ALA A O 1
ATOM 682 N N . ALA A 1 88 ? -4.290 -16.325 -30.269 1.00 67.69 88 ALA A N 1
ATOM 683 C CA . ALA A 1 88 ? -4.404 -14.866 -30.184 1.00 67.69 88 ALA A CA 1
ATOM 684 C C . ALA A 1 88 ? -3.426 -14.118 -31.122 1.00 67.69 88 ALA A C 1
ATOM 686 O O . ALA A 1 88 ? -3.484 -12.888 -31.242 1.00 67.69 88 ALA A O 1
ATOM 687 N N . ARG A 1 89 ? -2.519 -14.842 -31.798 1.00 62.53 89 ARG A N 1
ATOM 688 C CA . ARG A 1 89 ? -1.523 -14.312 -32.739 1.00 62.53 89 ARG A CA 1
ATOM 689 C C . ARG A 1 89 ? -2.200 -13.882 -34.044 1.00 62.53 89 ARG A C 1
ATOM 691 O O . ARG A 1 89 ? -2.282 -14.639 -35.004 1.00 62.53 89 ARG A O 1
ATOM 698 N N . GLY A 1 90 ? -2.686 -12.645 -34.062 1.00 55.22 90 GLY A N 1
ATOM 699 C CA . GLY A 1 90 ? -3.318 -12.011 -35.225 1.00 55.22 90 GLY A CA 1
ATOM 700 C C . GLY A 1 90 ? -4.470 -11.079 -34.857 1.00 55.22 90 GLY A C 1
ATOM 701 O O . GLY A 1 90 ? -4.676 -10.077 -35.531 1.00 55.22 90 GLY A O 1
ATOM 702 N N . GLU A 1 91 ? -5.160 -11.339 -33.744 1.00 48.47 91 GLU A N 1
ATOM 703 C CA . GLU A 1 91 ? -6.306 -10.527 -33.302 1.00 48.47 91 GLU A CA 1
ATOM 704 C C . GLU A 1 91 ? -5.899 -9.306 -32.457 1.00 48.47 91 GLU A C 1
ATOM 706 O O . GLU A 1 91 ? -6.697 -8.398 -32.240 1.00 48.47 91 GLU A O 1
ATOM 711 N N . ARG A 1 92 ? -4.641 -9.240 -31.996 1.00 46.31 92 ARG A N 1
ATOM 712 C CA . ARG A 1 92 ? -4.125 -8.162 -31.132 1.00 46.31 92 ARG A CA 1
ATOM 713 C C . ARG A 1 92 ? -2.750 -7.637 -31.553 1.00 46.31 92 ARG A C 1
ATOM 715 O O . ARG A 1 92 ? -1.909 -7.312 -30.719 1.00 46.31 92 ARG A O 1
ATOM 722 N N . ALA A 1 93 ? -2.519 -7.479 -32.854 1.00 39.62 93 ALA A N 1
ATOM 723 C CA . ALA A 1 93 ? -1.370 -6.724 -33.360 1.00 39.62 93 ALA A CA 1
ATOM 724 C C . ALA A 1 93 ? -1.573 -5.201 -33.191 1.00 39.62 93 ALA A C 1
ATOM 726 O O . ALA A 1 93 ? -1.592 -4.474 -34.173 1.00 39.62 93 ALA A O 1
ATOM 727 N N . ALA A 1 94 ? -1.783 -4.728 -31.955 1.00 38.69 94 ALA A N 1
ATOM 728 C CA . ALA A 1 94 ? -1.675 -3.320 -31.543 1.00 38.69 94 ALA A CA 1
ATOM 729 C C . ALA A 1 94 ? -1.961 -3.162 -30.037 1.00 38.69 94 ALA A C 1
ATOM 731 O O . ALA A 1 94 ? -2.871 -2.449 -29.630 1.00 38.69 94 ALA A O 1
ATOM 732 N N . ALA A 1 95 ? -1.182 -3.815 -29.182 1.00 37.44 95 ALA A N 1
ATOM 733 C CA . ALA A 1 95 ? -1.019 -3.330 -27.818 1.00 37.44 95 ALA A CA 1
ATOM 734 C C . ALA A 1 95 ? 0.408 -3.635 -27.371 1.00 37.44 95 ALA A C 1
ATOM 736 O O . ALA A 1 95 ? 0.676 -4.635 -26.710 1.00 37.44 95 ALA A O 1
ATOM 737 N N . ARG A 1 96 ? 1.345 -2.753 -27.748 1.00 36.06 96 ARG A N 1
ATOM 738 C CA . ARG A 1 96 ? 2.532 -2.541 -26.909 1.00 36.06 96 ARG A CA 1
ATOM 739 C C . ARG A 1 96 ? 2.012 -2.339 -25.476 1.00 36.06 96 ARG A C 1
ATOM 741 O O . ARG A 1 96 ? 1.032 -1.596 -25.341 1.00 36.06 96 ARG A O 1
ATOM 748 N N . PRO A 1 97 ? 2.629 -2.911 -24.422 1.00 35.72 97 PRO A N 1
ATOM 749 C CA . PRO A 1 97 ? 2.521 -2.275 -23.118 1.00 35.72 97 PRO A CA 1
ATOM 750 C C . PRO A 1 97 ? 2.890 -0.821 -23.386 1.00 35.72 97 PRO A C 1
ATOM 752 O O . PRO A 1 97 ? 3.955 -0.555 -23.958 1.00 35.72 97 PRO A O 1
ATOM 755 N N . ALA A 1 98 ? 1.954 0.100 -23.162 1.00 34.94 98 ALA A N 1
ATOM 756 C CA . ALA A 1 98 ? 2.270 1.503 -23.310 1.00 34.94 98 ALA A CA 1
ATOM 757 C C . ALA A 1 98 ? 3.516 1.712 -22.450 1.00 34.94 98 ALA A C 1
ATOM 759 O O . ALA A 1 98 ? 3.473 1.429 -21.252 1.00 34.94 98 ALA A O 1
ATOM 760 N N . ALA A 1 99 ? 4.631 2.126 -23.067 1.00 37.38 99 ALA A N 1
ATOM 761 C CA . ALA A 1 99 ? 5.715 2.730 -22.306 1.00 37.38 99 ALA A CA 1
ATOM 762 C C . ALA A 1 99 ? 5.017 3.692 -21.355 1.00 37.38 99 ALA A C 1
ATOM 764 O O . ALA A 1 99 ? 4.179 4.449 -21.856 1.00 37.38 99 ALA A O 1
ATOM 765 N N . VAL A 1 100 ? 5.243 3.559 -20.040 1.00 43.28 100 VAL A N 1
ATOM 766 C CA . VAL A 1 100 ? 4.572 4.377 -19.025 1.00 43.28 100 VAL A CA 1
ATOM 767 C C . VAL A 1 100 ? 4.689 5.811 -19.508 1.00 43.28 100 VAL A C 1
ATOM 769 O O . VAL A 1 100 ? 5.773 6.394 -19.484 1.00 43.28 100 VAL A O 1
ATOM 772 N N . ALA A 1 101 ? 3.609 6.327 -20.099 1.00 42.06 101 ALA A N 1
ATOM 773 C CA . ALA A 1 101 ? 3.653 7.642 -20.693 1.00 42.06 101 ALA A CA 1
ATOM 774 C C . ALA A 1 101 ? 3.889 8.557 -19.498 1.00 42.06 101 ALA A C 1
ATOM 776 O O . ALA A 1 101 ? 3.156 8.400 -18.515 1.00 42.06 101 ALA A O 1
ATOM 777 N N . PRO A 1 102 ? 4.914 9.428 -19.518 1.00 48.19 102 PRO A N 1
ATOM 778 C CA . PRO A 1 102 ? 5.172 10.309 -18.396 1.00 48.19 102 PRO A CA 1
ATOM 779 C C . PRO A 1 102 ? 3.874 11.057 -18.120 1.00 48.19 102 PRO A C 1
ATOM 781 O O . PRO A 1 102 ? 3.396 11.845 -18.942 1.00 48.19 102 PRO A O 1
ATOM 784 N N . ARG A 1 103 ? 3.234 10.700 -17.005 1.00 56.53 103 ARG A N 1
ATOM 785 C CA . ARG A 1 103 ? 1.968 11.295 -16.615 1.00 56.53 103 ARG A CA 1
ATOM 786 C C . ARG A 1 103 ? 2.276 12.763 -16.364 1.00 56.53 103 ARG A C 1
ATOM 788 O O . ARG A 1 103 ? 3.292 13.074 -15.743 1.00 56.53 103 ARG A O 1
ATOM 795 N N . ALA A 1 104 ? 1.447 13.659 -16.895 1.00 69.06 104 ALA A N 1
ATOM 796 C CA . ALA A 1 104 ? 1.651 15.085 -16.685 1.00 69.06 104 ALA A CA 1
ATOM 797 C C . ALA A 1 104 ? 1.763 15.350 -15.178 1.00 69.06 104 ALA A C 1
ATOM 799 O O . ALA A 1 104 ? 0.880 14.948 -14.412 1.00 69.06 104 ALA A O 1
ATOM 800 N N . VAL A 1 105 ? 2.871 15.970 -14.765 1.00 80.75 105 VAL A N 1
ATOM 801 C CA . VAL A 1 105 ? 3.123 16.284 -13.359 1.00 80.75 105 VAL A CA 1
ATOM 802 C C . VAL A 1 105 ? 1.981 17.162 -12.864 1.00 80.75 105 VAL A C 1
ATOM 804 O O . VAL A 1 105 ? 1.712 18.232 -13.409 1.00 80.75 105 VAL A O 1
ATOM 807 N N . THR A 1 106 ? 1.285 16.682 -11.843 1.00 85.31 106 THR A N 1
ATOM 808 C CA . THR A 1 106 ? 0.183 17.392 -11.207 1.00 85.31 106 THR A CA 1
ATOM 809 C C . THR A 1 106 ? 0.760 18.490 -10.313 1.00 85.31 106 THR A C 1
ATOM 811 O O . THR A 1 106 ? 1.623 18.192 -9.480 1.00 85.31 106 THR A O 1
ATOM 814 N N . PRO A 1 107 ? 0.321 19.754 -10.454 1.00 88.06 107 PRO A N 1
ATOM 815 C CA . PRO A 1 107 ? 0.720 20.820 -9.545 1.00 88.06 107 PRO A CA 1
ATOM 816 C C . PRO A 1 107 ? 0.360 20.475 -8.098 1.00 88.06 107 PRO A C 1
ATOM 818 O O . PRO A 1 107 ? -0.786 20.143 -7.797 1.00 88.06 107 PRO A O 1
ATOM 821 N N . VAL A 1 108 ? 1.337 20.568 -7.197 1.00 91.56 108 VAL A N 1
ATOM 822 C CA . VAL A 1 108 ? 1.133 20.263 -5.778 1.00 91.56 108 VAL A CA 1
ATOM 823 C C . VAL A 1 108 ? 0.527 21.468 -5.072 1.00 91.56 108 VAL A C 1
ATOM 825 O O . VAL A 1 108 ? 1.124 22.543 -5.037 1.00 91.56 108 VAL A O 1
ATOM 828 N N . HIS A 1 109 ? -0.637 21.270 -4.459 1.00 89.75 109 HIS A N 1
ATOM 829 C CA . HIS A 1 109 ? -1.210 22.228 -3.523 1.00 89.75 109 HIS A CA 1
ATOM 830 C C . HIS A 1 109 ? -0.853 21.829 -2.089 1.00 89.75 109 HIS A C 1
ATOM 832 O O . HIS A 1 109 ? -1.153 20.717 -1.660 1.00 89.75 109 HIS A O 1
ATOM 838 N N . VAL A 1 110 ? -0.220 22.743 -1.353 1.00 91.25 110 VAL A N 1
ATOM 839 C CA . VAL A 1 110 ? 0.067 22.581 0.076 1.00 91.25 110 VAL A CA 1
ATOM 840 C C . VAL A 1 110 ? -0.857 23.508 0.864 1.00 91.25 110 VAL A C 1
ATOM 842 O O . VAL A 1 110 ? -0.788 24.724 0.654 1.00 91.25 110 VAL A O 1
ATOM 845 N N . PRO A 1 111 ? -1.694 22.981 1.774 1.00 88.38 111 PRO A N 1
ATOM 846 C CA . PRO A 1 111 ? -2.521 23.811 2.639 1.00 88.38 111 PRO A CA 1
ATOM 847 C C . PRO A 1 111 ? -1.664 24.755 3.489 1.00 88.38 111 PRO A C 1
ATOM 849 O O . PRO A 1 111 ? -0.684 24.340 4.109 1.00 88.38 111 PRO A O 1
ATOM 852 N N . THR A 1 112 ? -2.045 26.031 3.554 1.00 89.31 112 THR A N 1
ATOM 853 C CA . THR A 1 112 ? -1.373 27.026 4.409 1.00 89.31 112 THR A CA 1
ATOM 854 C C . THR A 1 112 ? -1.758 26.886 5.880 1.00 89.31 112 THR A C 1
ATOM 856 O O . THR A 1 112 ? -1.013 27.320 6.759 1.00 89.31 112 THR A O 1
ATOM 859 N N . THR A 1 113 ? -2.906 26.269 6.160 1.00 92.00 113 THR A N 1
ATOM 860 C CA . THR A 1 113 ? -3.409 25.984 7.503 1.00 92.00 113 THR A CA 1
ATOM 861 C C . THR A 1 113 ? -3.931 24.554 7.581 1.00 92.00 113 THR A C 1
ATOM 863 O O . THR A 1 113 ? -4.408 23.993 6.594 1.00 92.00 113 THR A O 1
ATOM 866 N N . LEU A 1 114 ? -3.829 23.958 8.770 1.00 91.75 114 LEU A N 1
ATOM 867 C CA . LEU A 1 114 ? -4.379 22.638 9.070 1.00 91.75 114 LEU A CA 1
ATOM 868 C C . LEU A 1 114 ? -5.504 22.786 10.100 1.00 91.75 114 LEU A C 1
ATOM 870 O O . LEU A 1 114 ? -5.362 23.600 11.021 1.00 91.75 114 LEU A O 1
ATOM 874 N N . PRO A 1 115 ? -6.609 22.029 9.970 1.00 90.62 115 PRO A N 1
ATOM 875 C CA . PRO A 1 115 ? -7.641 21.992 11.003 1.00 90.62 115 PRO A CA 1
ATOM 876 C C . PRO A 1 115 ? -7.052 21.436 12.306 1.00 90.62 115 PRO A C 1
ATOM 878 O O . PRO A 1 115 ? -6.084 20.689 12.244 1.00 90.62 115 PRO A O 1
ATOM 881 N N . PRO A 1 116 ? -7.579 21.775 13.494 1.00 89.38 116 PRO A N 1
ATOM 882 C CA . PRO A 1 116 ? -7.101 21.172 14.736 1.00 89.38 116 PRO A CA 1
ATOM 883 C C . PRO A 1 116 ? -7.326 19.646 14.722 1.00 89.38 116 PRO A C 1
ATOM 885 O O . PRO A 1 116 ? -8.357 19.211 14.207 1.00 89.38 116 PRO A O 1
ATOM 888 N N . PRO A 1 117 ? -6.421 18.837 15.311 1.00 83.38 117 PRO A N 1
ATOM 889 C CA . PRO A 1 117 ? -6.603 17.389 15.390 1.00 83.38 117 PRO A CA 1
ATOM 890 C C . PRO A 1 117 ? -7.927 17.014 16.063 1.00 83.38 117 PRO A C 1
ATOM 892 O O . PRO A 1 117 ? -8.351 17.676 17.021 1.00 83.38 117 PRO A O 1
ATOM 895 N N . ALA A 1 118 ? -8.559 15.936 15.595 1.00 82.06 118 ALA A N 1
ATOM 896 C CA . ALA A 1 118 ? -9.793 15.442 16.187 1.00 82.06 118 ALA A CA 1
ATOM 897 C C . ALA A 1 118 ? -9.591 15.070 17.666 1.00 82.06 118 ALA A C 1
ATOM 899 O O . ALA A 1 118 ? -8.567 14.513 18.073 1.00 82.06 118 ALA A O 1
ATOM 900 N N . ARG A 1 119 ? -10.591 15.376 18.501 1.00 82.25 119 ARG A N 1
ATOM 901 C CA . ARG A 1 119 ? -10.601 14.923 19.897 1.00 82.25 119 ARG A CA 1
ATOM 902 C C . ARG A 1 119 ? -11.001 13.454 19.930 1.00 82.25 119 ARG A C 1
ATOM 904 O O . ARG A 1 119 ? -12.078 13.104 19.458 1.00 82.25 119 ARG A O 1
ATOM 911 N N . VAL A 1 120 ? -10.159 12.620 20.528 1.00 78.38 120 VAL A N 1
ATOM 912 C CA . VAL A 1 120 ? -10.430 11.190 20.716 1.00 78.38 120 VAL A CA 1
ATOM 913 C C . VAL A 1 120 ? -10.943 10.959 22.137 1.00 78.38 120 VAL A C 1
ATOM 915 O O . VAL A 1 120 ? -10.485 11.612 23.079 1.00 78.38 120 VAL A O 1
ATOM 918 N N . ALA A 1 121 ? -11.905 10.048 22.295 1.00 80.69 121 ALA A N 1
ATOM 919 C CA . ALA A 1 121 ? -12.338 9.599 23.613 1.00 80.69 121 ALA A CA 1
ATOM 920 C C . ALA A 1 121 ? -11.140 9.022 24.399 1.00 80.69 121 ALA A C 1
ATOM 922 O O . ALA A 1 121 ? -10.266 8.386 23.803 1.00 80.69 121 ALA A O 1
ATOM 923 N N . PRO A 1 122 ? -11.062 9.239 25.722 1.00 87.56 122 PRO A N 1
ATOM 924 C CA . PRO A 1 122 ? -9.967 8.706 26.519 1.00 87.56 122 PRO A CA 1
ATOM 925 C C . PRO A 1 122 ? -9.950 7.175 26.452 1.00 87.56 122 PRO A C 1
ATOM 927 O O . PRO A 1 122 ? -10.957 6.521 26.715 1.00 87.56 122 PRO A O 1
ATOM 930 N N . ILE A 1 123 ? -8.789 6.616 26.109 1.00 90.62 123 ILE A N 1
ATOM 931 C CA . ILE A 1 123 ? -8.560 5.169 26.105 1.00 90.62 123 ILE A CA 1
ATOM 932 C C . ILE A 1 123 ? -8.368 4.718 27.563 1.00 90.62 123 ILE A C 1
ATOM 934 O O . ILE A 1 123 ? -7.538 5.310 28.264 1.00 90.62 123 ILE A O 1
ATOM 938 N N . PRO A 1 124 ? -9.115 3.710 28.047 1.00 91.19 124 PRO A N 1
ATOM 939 C CA . PRO A 1 124 ? -9.020 3.277 29.435 1.00 91.19 124 PRO A CA 1
ATOM 940 C C . PRO A 1 124 ? -7.648 2.646 29.749 1.00 91.19 124 PRO A C 1
ATOM 942 O O . PRO A 1 124 ? -6.983 2.103 28.860 1.00 91.19 124 PRO A O 1
ATOM 945 N N . PRO A 1 125 ? -7.195 2.679 31.017 1.00 94.75 125 PRO A N 1
ATOM 946 C CA . PRO A 1 125 ? -6.027 1.915 31.442 1.00 94.75 125 PRO A CA 1
ATOM 947 C C . PRO A 1 125 ? -6.198 0.424 31.135 1.00 94.75 125 PRO A C 1
ATOM 949 O O . PRO A 1 125 ? -7.280 -0.121 31.330 1.00 94.75 125 PRO A O 1
ATOM 952 N N . LEU A 1 126 ? -5.113 -0.234 30.711 1.00 95.31 126 LEU A N 1
ATOM 953 C CA . LEU A 1 126 ? -5.095 -1.656 30.328 1.00 95.31 126 LEU A CA 1
ATOM 954 C C . LEU A 1 126 ? -5.986 -2.006 29.119 1.00 95.31 126 LEU A C 1
ATOM 956 O O . LEU A 1 126 ? -6.335 -3.171 28.946 1.00 95.31 126 LEU A O 1
ATOM 960 N N . ALA A 1 127 ? -6.305 -1.019 28.272 1.00 95.88 127 ALA A N 1
ATOM 961 C CA . ALA A 1 127 ? -7.046 -1.230 27.034 1.00 95.88 127 ALA A CA 1
ATOM 962 C C . ALA A 1 127 ? -6.397 -2.278 26.113 1.00 95.88 127 ALA A C 1
ATOM 964 O O . ALA A 1 127 ? -5.183 -2.275 25.883 1.00 95.88 127 ALA A O 1
ATOM 965 N N . VAL A 1 128 ? -7.232 -3.126 25.523 1.00 95.94 128 VAL A N 1
ATOM 966 C CA . VAL A 1 128 ? -6.876 -4.146 24.539 1.00 95.94 128 VAL A CA 1
ATOM 967 C C . VAL A 1 128 ? -7.130 -3.604 23.135 1.00 95.94 128 VAL A C 1
ATOM 969 O O . VAL A 1 128 ? -8.231 -3.157 22.815 1.00 95.94 128 VAL A O 1
ATOM 972 N N . MET A 1 129 ? -6.115 -3.663 22.270 1.00 94.62 129 MET A N 1
ATOM 973 C CA . MET A 1 129 ? -6.217 -3.208 20.880 1.00 94.62 129 MET A CA 1
ATOM 974 C C . MET A 1 129 ? -5.318 -4.002 19.931 1.00 94.62 129 MET A C 1
ATOM 976 O O . MET A 1 129 ? -4.280 -4.533 20.331 1.00 94.62 129 MET A O 1
ATOM 980 N N . GLY A 1 130 ? -5.680 -4.016 18.647 1.00 90.88 130 GLY A N 1
ATOM 981 C CA . GLY A 1 130 ? -4.819 -4.518 17.576 1.00 90.88 130 GLY A CA 1
ATOM 982 C C . GLY A 1 130 ? -3.652 -3.576 17.242 1.00 90.88 130 GLY A C 1
ATOM 983 O O . GLY A 1 130 ? -3.710 -2.355 17.436 1.00 90.88 130 GLY A O 1
ATOM 984 N N . ILE A 1 131 ? -2.569 -4.131 16.690 1.00 92.25 131 ILE A N 1
ATOM 985 C CA . ILE A 1 131 ? -1.456 -3.315 16.182 1.00 92.25 131 ILE A CA 1
ATOM 986 C C . ILE A 1 131 ? -1.824 -2.648 14.849 1.00 92.25 131 ILE A C 1
ATOM 988 O O . ILE A 1 131 ? -1.546 -1.457 14.701 1.00 92.25 131 ILE A O 1
ATOM 992 N N . GLY A 1 132 ? -2.491 -3.379 13.950 1.00 89.56 132 GLY A N 1
ATOM 993 C CA . GLY A 1 132 ? -2.886 -2.935 12.609 1.00 89.56 132 GLY A CA 1
ATOM 994 C C . GLY A 1 132 ? -3.505 -4.093 11.821 1.00 89.56 132 GLY A C 1
ATOM 995 O O . GLY A 1 132 ? -4.638 -4.484 12.087 1.00 89.56 132 GLY A O 1
ATOM 996 N N . SER A 1 133 ? -2.738 -4.685 10.907 1.00 91.50 133 SER A N 1
ATOM 997 C CA . SER A 1 133 ? -3.167 -5.772 10.016 1.00 91.50 133 SER A CA 1
ATOM 998 C C . SER A 1 133 ? -3.852 -6.972 10.688 1.00 91.50 133 SER A C 1
ATOM 1000 O O . SER A 1 133 ? -3.369 -7.497 11.694 1.00 91.50 133 SER A O 1
ATOM 1002 N N . TRP A 1 134 ? -4.899 -7.481 10.035 1.00 93.94 134 TRP A N 1
ATOM 1003 C CA . TRP A 1 134 ? -5.586 -8.737 10.354 1.00 93.94 134 TRP A CA 1
ATOM 1004 C C . TRP A 1 134 ? -5.490 -9.748 9.197 1.00 93.94 134 TRP A C 1
ATOM 1006 O O . TRP A 1 134 ? -5.342 -9.340 8.041 1.00 93.94 134 TRP A O 1
ATOM 1016 N N . PRO A 1 135 ? -5.605 -11.067 9.463 1.00 93.50 135 PRO A N 1
ATOM 1017 C CA . PRO A 1 135 ? -5.604 -12.083 8.413 1.00 93.50 135 PRO A CA 1
ATOM 1018 C C . PRO A 1 135 ? -6.676 -11.815 7.351 1.00 93.50 135 PRO A C 1
ATOM 1020 O O . PRO A 1 135 ? -7.858 -11.695 7.671 1.00 93.50 135 PRO A O 1
ATOM 1023 N N . ARG A 1 136 ? -6.256 -11.749 6.084 1.00 94.00 136 ARG A N 1
ATOM 1024 C CA . ARG A 1 136 ? -7.159 -11.516 4.951 1.00 94.00 136 ARG A CA 1
ATOM 1025 C C . ARG A 1 136 ? -7.816 -12.821 4.499 1.00 94.00 136 ARG A C 1
ATOM 1027 O O . ARG A 1 136 ? -7.123 -13.836 4.367 1.00 94.00 136 ARG A O 1
ATOM 1034 N N . PRO A 1 137 ? -9.123 -12.820 4.193 1.00 95.06 137 PRO A N 1
ATOM 1035 C CA . PRO A 1 137 ? -9.756 -13.939 3.506 1.00 95.06 137 PRO A CA 1
ATOM 1036 C C . PRO A 1 137 ? -9.095 -14.223 2.148 1.00 95.06 137 PRO A C 1
ATOM 1038 O O . PRO A 1 137 ? -8.605 -13.313 1.480 1.00 95.06 137 PRO A O 1
ATOM 1041 N N . ARG A 1 138 ? -9.128 -15.483 1.686 1.00 94.81 138 ARG A N 1
ATOM 1042 C CA . ARG A 1 138 ? -8.501 -15.881 0.404 1.00 94.81 138 ARG A CA 1
ATOM 1043 C C . ARG A 1 138 ? -9.034 -15.090 -0.793 1.00 94.81 138 ARG A C 1
ATOM 1045 O O . ARG A 1 138 ? -8.268 -14.772 -1.694 1.00 94.81 138 ARG A O 1
ATOM 1052 N N . TRP A 1 139 ? -10.326 -14.768 -0.789 1.00 94.81 139 TRP A N 1
ATOM 1053 C CA . TRP A 1 139 ? -10.951 -13.967 -1.839 1.00 94.81 139 TRP A CA 1
ATOM 1054 C C . TRP A 1 139 ? -10.454 -12.514 -1.836 1.00 94.81 139 TRP A C 1
ATOM 1056 O O . TRP A 1 139 ? -10.329 -11.925 -2.901 1.00 94.81 139 TRP A O 1
ATOM 1066 N N . MET A 1 140 ? -10.074 -11.961 -0.677 1.00 95.69 140 MET A N 1
ATOM 1067 C CA . MET A 1 140 ? -9.520 -10.606 -0.593 1.00 95.69 140 MET A CA 1
ATOM 1068 C C . MET A 1 140 ? -8.102 -10.560 -1.173 1.00 95.69 140 MET A C 1
ATOM 1070 O O . MET A 1 140 ? -7.746 -9.627 -1.884 1.00 95.69 140 MET A O 1
ATOM 1074 N N . LEU A 1 141 ? -7.303 -11.607 -0.934 1.00 88.31 141 LEU A N 1
ATOM 1075 C CA . LEU A 1 141 ? -5.986 -11.752 -1.566 1.00 88.31 141 LEU A CA 1
ATOM 1076 C C . LEU A 1 141 ? -6.096 -11.843 -3.097 1.00 88.31 141 LEU A C 1
ATOM 1078 O O . LEU A 1 141 ? -5.308 -11.223 -3.805 1.00 88.31 141 LEU A O 1
ATOM 1082 N N . ALA A 1 142 ? -7.084 -12.584 -3.611 1.00 86.75 142 ALA A N 1
ATOM 1083 C CA . ALA A 1 142 ? -7.343 -12.655 -5.048 1.00 86.75 142 ALA A CA 1
ATOM 1084 C C . ALA A 1 142 ? -7.757 -11.290 -5.622 1.00 86.75 142 ALA A C 1
ATOM 1086 O O . ALA A 1 142 ? -7.199 -10.868 -6.633 1.00 86.75 142 ALA A O 1
ATOM 1087 N N . ALA A 1 143 ? -8.652 -10.571 -4.937 1.00 91.06 143 ALA A N 1
ATOM 1088 C CA . ALA A 1 143 ? -9.103 -9.245 -5.352 1.00 91.06 143 ALA A CA 1
ATOM 1089 C C . ALA A 1 143 ? -7.963 -8.216 -5.406 1.00 91.06 143 ALA A C 1
ATOM 1091 O O . ALA A 1 143 ? -7.889 -7.447 -6.361 1.00 91.06 143 ALA A O 1
ATOM 1092 N N . ILE A 1 144 ? -7.035 -8.234 -4.437 1.00 85.38 144 ILE A N 1
ATOM 1093 C CA . ILE A 1 144 ? -5.821 -7.397 -4.472 1.00 85.38 144 ILE A CA 1
ATOM 1094 C C . ILE A 1 144 ? -5.014 -7.672 -5.745 1.00 85.38 144 ILE A C 1
ATOM 1096 O O . ILE A 1 144 ? -4.661 -6.734 -6.458 1.00 85.38 144 ILE A O 1
ATOM 1100 N N . HIS A 1 145 ? -4.740 -8.942 -6.058 1.00 80.75 145 HIS A N 1
ATOM 1101 C CA . HIS A 1 145 ? -3.978 -9.294 -7.258 1.00 80.75 145 HIS A CA 1
ATOM 1102 C C . HIS A 1 145 ? -4.696 -8.858 -8.541 1.00 80.75 145 HIS A C 1
ATOM 1104 O O . HIS A 1 145 ? -4.101 -8.187 -9.382 1.00 80.75 145 HIS A O 1
ATOM 1110 N N . GLU A 1 146 ? -5.984 -9.177 -8.676 1.00 82.81 146 GLU A N 1
ATOM 1111 C CA . GLU A 1 146 ? -6.771 -8.819 -9.859 1.00 82.81 146 GLU A CA 1
ATOM 1112 C C . GLU A 1 146 ? -6.879 -7.303 -10.048 1.00 82.81 146 GLU A C 1
ATOM 1114 O O . GLU A 1 146 ? -6.790 -6.827 -11.181 1.00 82.81 146 GLU A O 1
ATOM 1119 N N . HIS A 1 147 ? -7.015 -6.538 -8.963 1.00 82.06 147 HIS A N 1
ATOM 1120 C CA . HIS A 1 147 ? -7.039 -5.080 -9.008 1.00 82.06 147 HIS A CA 1
ATOM 1121 C C . HIS A 1 147 ? -5.685 -4.500 -9.438 1.00 82.06 147 HIS A C 1
ATOM 1123 O O . HIS A 1 147 ? -5.624 -3.688 -10.362 1.00 82.06 147 HIS A O 1
ATOM 1129 N N . LEU A 1 148 ? -4.579 -4.975 -8.852 1.00 74.25 148 LEU A N 1
ATOM 1130 C CA . LEU A 1 148 ? -3.228 -4.553 -9.240 1.00 74.25 148 LEU A CA 1
ATOM 1131 C C . LEU A 1 148 ? -2.912 -4.879 -10.709 1.00 74.25 148 LEU A C 1
ATOM 1133 O O . LEU A 1 148 ? -2.167 -4.148 -11.362 1.00 74.25 148 LEU A O 1
ATOM 1137 N N . GLU A 1 149 ? -3.474 -5.961 -11.244 1.00 74.62 149 GLU A N 1
ATOM 1138 C CA . GLU A 1 149 ? -3.345 -6.362 -12.649 1.00 74.62 149 GLU A CA 1
ATOM 1139 C C . GLU A 1 149 ? -4.364 -5.680 -13.581 1.00 74.62 149 GLU A C 1
ATOM 1141 O O . GLU A 1 149 ? -4.376 -5.952 -14.782 1.00 74.62 149 GLU A O 1
ATOM 1146 N N . GLY A 1 150 ? -5.209 -4.787 -13.054 1.00 77.94 150 GLY A N 1
ATOM 1147 C CA . GLY A 1 150 ? -6.214 -4.046 -13.820 1.00 77.94 150 GLY A CA 1
ATOM 1148 C C . GLY A 1 150 ? -7.379 -4.903 -14.324 1.00 77.94 150 GLY A C 1
ATOM 1149 O O . GLY A 1 150 ? -8.085 -4.491 -15.243 1.00 77.94 150 GLY A O 1
ATOM 1150 N N . ARG A 1 151 ? -7.571 -6.102 -13.760 1.00 82.38 151 ARG A N 1
ATOM 1151 C CA . ARG A 1 151 ? -8.670 -7.024 -14.092 1.00 82.38 151 ARG A CA 1
ATOM 1152 C C . ARG A 1 151 ? -9.908 -6.835 -13.218 1.00 82.38 151 ARG A C 1
ATOM 1154 O O . ARG A 1 151 ? -10.981 -7.263 -13.628 1.00 82.38 151 ARG A O 1
ATOM 1161 N N . LEU A 1 152 ? -9.764 -6.199 -12.055 1.00 83.31 152 LEU A N 1
ATOM 1162 C CA . LEU A 1 152 ? -10.865 -5.846 -11.159 1.00 83.31 152 LEU A CA 1
ATOM 1163 C C . LEU A 1 152 ? -11.038 -4.326 -11.116 1.00 83.31 152 LEU A C 1
ATOM 1165 O O . LEU A 1 152 ? -10.059 -3.590 -10.951 1.00 83.31 152 LEU A O 1
ATOM 1169 N N . SER A 1 153 ? -12.278 -3.857 -11.273 1.00 91.19 153 SER A N 1
ATOM 1170 C CA . SER A 1 153 ? -12.580 -2.427 -11.193 1.00 91.19 153 SER A CA 1
ATOM 1171 C C . SER A 1 153 ? -12.316 -1.889 -9.779 1.00 91.19 153 SER A C 1
ATOM 1173 O O . SER A 1 153 ? -12.379 -2.635 -8.805 1.00 91.19 153 SER A O 1
ATOM 1175 N N . GLU A 1 154 ? -12.036 -0.588 -9.654 1.00 87.69 154 GLU A N 1
ATOM 1176 C CA . GLU A 1 154 ? -11.883 0.072 -8.343 1.00 87.69 154 GLU A CA 1
ATOM 1177 C C . GLU A 1 154 ? -13.128 -0.134 -7.465 1.00 87.69 154 GLU A C 1
ATOM 1179 O O . GLU A 1 154 ? -13.015 -0.435 -6.284 1.00 87.69 154 GLU A O 1
ATOM 1184 N N . ALA A 1 155 ? -14.323 -0.016 -8.053 1.00 93.56 155 ALA A N 1
ATOM 1185 C CA . ALA A 1 155 ? -15.579 -0.144 -7.321 1.00 93.56 155 ALA A CA 1
ATOM 1186 C C . ALA A 1 155 ? -15.784 -1.564 -6.770 1.00 93.56 155 ALA A C 1
ATOM 1188 O O . ALA A 1 155 ? -16.159 -1.722 -5.609 1.00 93.56 155 ALA A O 1
ATOM 1189 N N . ASP A 1 156 ? -15.496 -2.590 -7.576 1.00 95.94 156 ASP A N 1
ATOM 1190 C CA . ASP A 1 156 ? -15.611 -3.985 -7.140 1.00 95.94 156 ASP A CA 1
ATOM 1191 C C . ASP A 1 156 ? -14.538 -4.339 -6.100 1.00 95.94 156 ASP A C 1
ATOM 1193 O O . ASP A 1 156 ? -14.810 -5.074 -5.147 1.00 95.94 156 ASP A O 1
ATOM 1197 N N . PHE A 1 157 ? -13.325 -3.795 -6.252 1.00 93.69 157 PHE A N 1
ATOM 1198 C CA . PHE A 1 157 ? -12.255 -3.938 -5.269 1.00 93.69 157 PHE A CA 1
ATOM 1199 C C . PHE A 1 157 ? -12.651 -3.329 -3.921 1.00 93.69 157 PHE A C 1
ATOM 1201 O O . PHE A 1 157 ? -12.540 -4.000 -2.895 1.00 93.69 157 PHE A O 1
ATOM 1208 N N . GLU A 1 158 ? -13.158 -2.095 -3.916 1.00 92.94 158 GLU A N 1
ATOM 1209 C CA . GLU A 1 158 ? -13.549 -1.412 -2.682 1.00 92.94 158 GLU A CA 1
ATOM 1210 C C . GLU A 1 158 ? -14.727 -2.105 -1.988 1.00 92.94 158 GLU A C 1
ATOM 1212 O O . GLU A 1 158 ? -14.672 -2.311 -0.772 1.00 92.94 158 GLU A O 1
ATOM 1217 N N . ALA A 1 159 ? -15.731 -2.572 -2.739 1.00 95.94 159 ALA A N 1
ATOM 1218 C CA . ALA A 1 159 ? -16.831 -3.368 -2.188 1.00 95.94 159 ALA A CA 1
ATOM 1219 C C . ALA A 1 159 ? -16.331 -4.678 -1.550 1.00 95.94 159 ALA A C 1
ATOM 1221 O O . ALA A 1 159 ? -16.682 -5.011 -0.418 1.00 95.94 159 ALA A O 1
ATOM 1222 N N . THR A 1 160 ? -15.435 -5.391 -2.238 1.00 96.81 160 THR A N 1
ATOM 1223 C CA . THR A 1 160 ? -14.809 -6.615 -1.716 1.00 96.81 160 THR A CA 1
ATOM 1224 C C . THR A 1 160 ? -14.044 -6.322 -0.422 1.00 96.81 160 THR A C 1
ATOM 1226 O O . THR A 1 160 ? -14.178 -7.010 0.592 1.00 96.81 160 THR A O 1
ATOM 1229 N N . ALA A 1 161 ? -13.269 -5.246 -0.415 1.00 95.00 161 ALA A N 1
ATOM 1230 C CA . ALA A 1 161 ? -12.480 -4.850 0.732 1.00 95.00 161 ALA A CA 1
ATOM 1231 C C . ALA A 1 161 ? -13.347 -4.355 1.918 1.00 95.00 161 ALA A C 1
ATOM 1233 O O . ALA A 1 161 ? -12.970 -4.566 3.071 1.00 95.00 161 ALA A O 1
ATOM 1234 N N . GLU A 1 162 ? -14.543 -3.799 1.674 1.00 96.38 162 GLU A N 1
ATOM 1235 C CA . GLU A 1 162 ? -15.548 -3.484 2.710 1.00 96.38 162 GLU A CA 1
ATOM 1236 C C . GLU A 1 162 ? -16.074 -4.719 3.421 1.00 96.38 162 GLU A C 1
ATOM 1238 O O . GLU A 1 162 ? -16.128 -4.731 4.657 1.00 96.38 162 GLU A O 1
ATOM 1243 N N . ASP A 1 163 ? -16.377 -5.780 2.682 1.00 97.75 163 ASP A N 1
ATOM 1244 C CA . ASP A 1 163 ? -16.771 -7.048 3.285 1.00 97.75 163 ASP A CA 1
ATOM 1245 C C . ASP A 1 163 ? -15.647 -7.617 4.164 1.00 97.75 163 ASP A C 1
ATOM 1247 O O . ASP A 1 163 ? -15.899 -8.124 5.262 1.00 97.75 163 ASP A O 1
ATOM 1251 N N . ALA A 1 164 ? -14.386 -7.473 3.740 1.00 97.81 164 ALA A N 1
ATOM 1252 C CA . ALA A 1 164 ? -13.237 -7.991 4.480 1.00 97.81 164 ALA A CA 1
ATOM 1253 C C . ALA A 1 164 ? -13.034 -7.204 5.779 1.00 97.81 164 ALA A C 1
ATOM 1255 O O . ALA A 1 164 ? -12.888 -7.794 6.855 1.00 97.81 164 ALA A O 1
ATOM 1256 N N . THR A 1 165 ? -13.090 -5.870 5.695 1.00 97.44 165 THR A N 1
ATOM 1257 C CA . THR A 1 165 ? -13.031 -4.978 6.860 1.00 97.44 165 THR A CA 1
ATOM 1258 C C . THR A 1 165 ? -14.164 -5.289 7.833 1.00 97.44 165 THR A C 1
ATOM 1260 O O . THR A 1 165 ? -13.918 -5.407 9.034 1.00 97.44 165 THR A O 1
ATOM 1263 N N . ARG A 1 166 ? -15.392 -5.516 7.348 1.00 97.81 166 ARG A N 1
ATOM 1264 C CA . ARG A 1 166 ? -16.532 -5.869 8.205 1.00 97.81 166 ARG A CA 1
ATOM 1265 C C . ARG A 1 166 ? -16.275 -7.149 8.995 1.00 97.81 166 ARG A C 1
ATOM 1267 O O . ARG A 1 166 ? -16.554 -7.184 10.193 1.00 97.81 166 ARG A O 1
ATOM 1274 N N . LEU A 1 167 ? -15.719 -8.184 8.365 1.00 97.81 167 LEU A N 1
ATOM 1275 C CA . LEU A 1 167 ? -15.368 -9.427 9.058 1.00 97.81 167 LEU A CA 1
ATOM 1276 C C . LEU A 1 167 ? -14.323 -9.193 10.160 1.00 97.81 167 LEU A C 1
ATOM 1278 O O . LEU A 1 167 ? -14.504 -9.683 11.279 1.00 97.81 167 LEU A O 1
ATOM 1282 N N . ALA A 1 168 ? -13.271 -8.422 9.867 1.00 97.25 168 ALA A N 1
ATOM 1283 C CA . ALA A 1 168 ? -12.208 -8.107 10.822 1.00 97.25 168 ALA A CA 1
ATOM 1284 C C . ALA A 1 168 ? -12.717 -7.267 12.007 1.00 97.25 168 ALA A C 1
ATOM 1286 O O . ALA A 1 168 ? -12.419 -7.576 13.163 1.00 97.25 168 ALA A O 1
ATOM 1287 N N . VAL A 1 169 ? -13.525 -6.236 11.746 1.00 97.75 169 VAL A N 1
ATOM 1288 C CA . VAL A 1 169 ? -14.123 -5.381 12.784 1.00 97.75 169 VAL A CA 1
ATOM 1289 C C . VAL A 1 169 ? -15.080 -6.190 13.659 1.00 97.75 169 VAL A C 1
ATOM 1291 O O . VAL A 1 169 ? -14.979 -6.157 14.881 1.00 97.75 169 VAL A O 1
ATOM 1294 N N . GLN A 1 170 ? -15.962 -6.997 13.067 1.00 97.88 170 GLN A N 1
ATOM 1295 C CA . GLN A 1 170 ? -16.908 -7.814 13.833 1.00 97.88 170 GLN A CA 1
ATOM 1296 C C . GLN A 1 170 ? -16.211 -8.874 14.698 1.00 97.88 170 GLN A C 1
ATOM 1298 O O . GLN A 1 170 ? -16.678 -9.181 15.794 1.00 97.88 170 GLN A O 1
ATOM 1303 N N . ALA A 1 171 ? -15.087 -9.433 14.241 1.00 97.38 171 ALA A N 1
ATOM 1304 C CA . ALA A 1 171 ? -14.278 -10.337 15.057 1.00 97.38 171 ALA A CA 1
ATOM 1305 C C . ALA A 1 171 ? -13.674 -9.627 16.278 1.00 97.38 171 ALA A C 1
ATOM 1307 O O . ALA A 1 171 ? -13.748 -10.160 17.384 1.00 97.38 171 ALA A O 1
ATOM 1308 N N . GLN A 1 172 ? -13.143 -8.416 16.090 1.00 97.88 172 GLN A N 1
ATOM 1309 C CA . GLN A 1 172 ? -12.612 -7.581 17.171 1.00 97.88 172 GLN A CA 1
ATOM 1310 C C . GLN A 1 172 ? -13.691 -7.214 18.200 1.00 97.88 172 GLN A C 1
ATOM 1312 O O . GLN A 1 172 ? -13.478 -7.381 19.399 1.00 97.88 172 GLN A O 1
ATOM 1317 N N . LEU A 1 173 ? -14.873 -6.793 17.742 1.00 97.38 173 LEU A N 1
ATOM 1318 C CA . LEU A 1 173 ? -15.990 -6.440 18.626 1.00 97.38 173 LEU A CA 1
ATOM 1319 C C . LEU A 1 173 ? -16.469 -7.636 19.455 1.00 97.38 173 LEU A C 1
ATOM 1321 O O . LEU A 1 173 ? -16.666 -7.507 20.659 1.00 97.38 173 LEU A O 1
ATOM 1325 N N . ARG A 1 174 ? -16.593 -8.825 18.847 1.00 97.81 174 ARG A N 1
ATOM 1326 C CA . ARG A 1 174 ? -16.933 -10.055 19.587 1.00 97.81 174 ARG A CA 1
ATOM 1327 C C . ARG A 1 174 ? -15.874 -10.449 20.615 1.00 97.81 174 ARG A C 1
ATOM 1329 O O . ARG A 1 174 ? -16.219 -11.070 21.614 1.00 97.81 174 ARG A O 1
ATOM 1336 N N . ALA A 1 175 ? -14.609 -10.117 20.366 1.00 96.94 175 ALA A N 1
ATOM 1337 C CA . ALA A 1 175 ? -13.523 -10.344 21.313 1.00 96.94 175 ALA A CA 1
ATOM 1338 C C . ALA A 1 175 ? -13.508 -9.326 22.470 1.00 96.94 175 ALA A C 1
ATOM 1340 O O . ALA A 1 175 ? -12.783 -9.539 23.437 1.00 96.94 175 ALA A O 1
ATOM 1341 N N . GLY A 1 176 ? -14.302 -8.251 22.389 1.00 96.19 176 GLY A N 1
ATOM 1342 C CA . GLY A 1 176 ? -14.397 -7.233 23.434 1.00 96.19 176 GLY A CA 1
ATOM 1343 C C . GLY A 1 176 ? -13.184 -6.304 23.507 1.00 96.19 176 GLY A C 1
ATOM 1344 O O . GLY A 1 176 ? -12.787 -5.932 24.604 1.00 96.19 176 GLY A O 1
ATOM 1345 N N . VAL A 1 177 ? -12.569 -5.962 22.366 1.00 96.31 177 VAL A N 1
ATOM 1346 C CA . VAL A 1 177 ? -11.463 -4.986 22.339 1.00 96.31 177 VAL A CA 1
ATOM 1347 C C . VAL A 1 177 ? -11.952 -3.572 22.672 1.00 96.31 177 VAL A C 1
ATOM 1349 O O . VAL A 1 177 ? -13.069 -3.194 22.320 1.00 96.31 177 VAL A O 1
ATOM 1352 N N . ASP A 1 178 ? -11.087 -2.766 23.284 1.00 96.38 178 ASP A N 1
ATOM 1353 C CA . ASP A 1 178 ? -11.381 -1.372 23.640 1.00 96.38 178 ASP A CA 1
ATOM 1354 C C . ASP A 1 178 ? -11.163 -0.406 22.466 1.00 96.38 178 ASP A C 1
ATOM 1356 O O . ASP A 1 178 ? -11.765 0.667 22.416 1.00 96.38 178 ASP A O 1
ATOM 1360 N N . VAL A 1 179 ? -10.285 -0.772 21.523 1.00 96.06 179 VAL A N 1
ATOM 1361 C CA . VAL A 1 179 ? -9.977 0.018 20.321 1.00 96.06 179 VAL A CA 1
ATOM 1362 C C . VAL A 1 179 ? -9.911 -0.905 19.107 1.00 96.06 179 VAL A C 1
ATOM 1364 O O . VAL A 1 179 ? -9.156 -1.882 19.093 1.00 96.06 179 VAL A O 1
ATOM 1367 N N . VAL A 1 180 ? -10.684 -0.578 18.072 1.00 96.81 180 VAL A N 1
ATOM 1368 C CA . VAL A 1 180 ? -10.767 -1.351 16.828 1.00 96.81 180 VAL A CA 1
ATOM 1369 C C . VAL A 1 180 ? -9.804 -0.828 15.767 1.00 96.81 180 VAL A C 1
ATOM 1371 O O . VAL A 1 180 ? -9.455 0.349 15.725 1.00 96.81 180 VAL A O 1
ATOM 1374 N N . THR A 1 181 ? -9.401 -1.718 14.871 1.00 96.00 181 THR A N 1
ATOM 1375 C CA . THR A 1 181 ? -8.665 -1.405 13.639 1.00 96.00 181 THR A CA 1
ATOM 1376 C C . THR A 1 181 ? -9.483 -1.868 12.435 1.00 96.00 181 THR A C 1
ATOM 1378 O O . THR A 1 181 ? -10.284 -2.798 12.557 1.00 96.00 181 THR A O 1
ATOM 1381 N N . ASP A 1 182 ? -9.266 -1.276 11.262 1.00 94.94 182 ASP A N 1
ATOM 1382 C CA . ASP A 1 182 ? -9.867 -1.747 10.001 1.00 94.94 182 ASP A CA 1
ATOM 1383 C C . ASP A 1 182 ? -9.275 -3.095 9.532 1.00 94.94 182 ASP A C 1
ATOM 1385 O O . ASP A 1 182 ? -9.783 -3.726 8.601 1.00 94.94 182 ASP A O 1
ATOM 1389 N N . GLY A 1 183 ? -8.190 -3.534 10.181 1.00 94.69 183 GLY A N 1
ATOM 1390 C CA . GLY A 1 183 ? -7.437 -4.732 9.850 1.00 94.69 183 GLY A CA 1
ATOM 1391 C C . GLY A 1 183 ? -6.546 -4.580 8.619 1.00 94.69 183 GLY A C 1
ATOM 1392 O O . GLY A 1 183 ? -6.041 -5.595 8.138 1.00 94.69 183 GLY A O 1
ATOM 1393 N N . GLU A 1 184 ? -6.371 -3.366 8.091 1.00 92.94 184 GLU A N 1
ATOM 1394 C CA . GLU A 1 184 ? -5.595 -3.047 6.885 1.00 92.94 184 GLU A CA 1
ATOM 1395 C C . GLU A 1 184 ? -5.969 -3.929 5.680 1.00 92.94 184 GLU A C 1
ATOM 1397 O O . GLU A 1 184 ? -5.117 -4.335 4.882 1.00 92.94 184 GLU A O 1
ATOM 1402 N N . GLN A 1 185 ? -7.252 -4.289 5.557 1.00 93.94 185 GLN A N 1
ATOM 1403 C CA . GLN A 1 185 ? -7.696 -5.324 4.615 1.00 93.94 185 GLN A CA 1
ATOM 1404 C C . GLN A 1 185 ? -7.443 -4.932 3.156 1.00 93.94 185 GLN A C 1
ATOM 1406 O O . GLN A 1 185 ? -7.065 -5.791 2.363 1.00 93.94 185 GLN A O 1
ATOM 1411 N N . ARG A 1 186 ? -7.552 -3.637 2.835 1.00 90.00 186 ARG A N 1
ATOM 1412 C CA . ARG A 1 186 ? -7.387 -3.063 1.483 1.00 90.00 186 ARG A CA 1
ATOM 1413 C C . ARG A 1 186 ? -5.936 -2.832 1.075 1.00 90.00 186 ARG A C 1
ATOM 1415 O O . ARG A 1 186 ? -5.660 -2.466 -0.063 1.00 90.00 186 ARG A O 1
ATOM 1422 N N . ARG A 1 187 ? -5.000 -2.985 2.011 1.00 86.00 187 ARG A N 1
ATOM 1423 C CA . ARG A 1 187 ? -3.591 -2.652 1.799 1.00 86.00 187 ARG A CA 1
ATOM 1424 C C . ARG A 1 187 ? -2.825 -3.909 1.411 1.00 86.00 187 ARG A C 1
ATOM 1426 O O . ARG A 1 187 ? -2.782 -4.853 2.190 1.00 86.00 187 ARG A O 1
ATOM 1433 N N . ASP A 1 188 ? -2.199 -3.920 0.242 1.00 76.56 188 ASP A N 1
ATOM 1434 C CA . ASP A 1 188 ? -1.269 -4.993 -0.132 1.00 76.56 188 ASP A CA 1
ATOM 1435 C C . ASP A 1 188 ? 0.020 -4.895 0.703 1.00 76.56 188 ASP A C 1
ATOM 1437 O O . ASP A 1 188 ? 0.400 -5.815 1.427 1.00 76.56 188 ASP A O 1
ATOM 1441 N N . ASN A 1 189 ? 0.643 -3.715 0.693 1.00 74.00 189 ASN A N 1
ATOM 1442 C CA . ASN A 1 189 ? 1.841 -3.397 1.463 1.00 74.00 189 ASN A CA 1
ATOM 1443 C C . ASN A 1 189 ? 1.929 -1.879 1.754 1.00 74.00 189 ASN A C 1
ATOM 1445 O O . ASN A 1 189 ? 1.081 -1.086 1.340 1.00 74.00 189 ASN A O 1
ATOM 1449 N N . TYR A 1 190 ? 2.970 -1.437 2.467 1.00 69.75 190 TYR A N 1
ATOM 1450 C CA . TYR A 1 190 ? 3.148 -0.010 2.778 1.00 69.75 190 TYR A CA 1
ATOM 1451 C C . TYR A 1 190 ? 3.396 0.863 1.539 1.00 69.75 190 TYR A C 1
ATOM 1453 O O . TYR A 1 190 ? 3.057 2.045 1.548 1.00 69.75 190 TYR A O 1
ATOM 1461 N N . ALA A 1 191 ? 3.975 0.304 0.473 1.00 63.66 191 ALA A N 1
ATOM 1462 C CA . ALA A 1 191 ? 4.209 1.028 -0.769 1.00 63.66 191 ALA A CA 1
ATOM 1463 C C . ALA A 1 191 ? 2.896 1.268 -1.526 1.00 63.66 191 ALA A C 1
ATOM 1465 O O . ALA A 1 191 ? 2.681 2.364 -2.046 1.00 63.66 191 ALA A O 1
ATOM 1466 N N . SER A 1 192 ? 1.978 0.295 -1.526 1.00 65.56 192 SER A N 1
ATOM 1467 C CA . SER A 1 192 ? 0.676 0.432 -2.184 1.00 65.56 192 SER A CA 1
ATOM 1468 C C . SER A 1 192 ? -0.221 1.477 -1.525 1.00 65.56 192 SER A C 1
ATOM 1470 O O . SER A 1 192 ? -0.987 2.154 -2.215 1.00 65.56 192 SER A O 1
ATOM 1472 N N . PHE A 1 193 ? -0.081 1.640 -0.204 1.00 69.56 193 PHE A N 1
ATOM 1473 C CA . PHE A 1 193 ? -0.789 2.650 0.585 1.00 69.56 193 PHE A CA 1
ATOM 1474 C C . PHE A 1 193 ? -0.534 4.076 0.067 1.00 69.56 193 PHE A C 1
ATOM 1476 O O . PHE A 1 193 ? -1.466 4.868 -0.056 1.00 69.56 193 PHE A O 1
ATOM 1483 N N . VAL A 1 194 ? 0.710 4.392 -0.307 1.00 69.81 194 VAL A N 1
ATOM 1484 C CA . VAL A 1 194 ? 1.084 5.728 -0.803 1.00 69.81 194 VAL A CA 1
ATOM 1485 C C . VAL A 1 194 ? 1.088 5.833 -2.326 1.00 69.81 194 VAL A C 1
ATOM 1487 O O . VAL A 1 194 ? 0.676 6.854 -2.872 1.00 69.81 194 VAL A O 1
ATOM 1490 N N . GLY A 1 195 ? 1.509 4.780 -3.029 1.00 67.88 195 GLY A N 1
ATOM 1491 C CA . GLY A 1 195 ? 1.743 4.820 -4.473 1.00 67.88 195 GLY A CA 1
ATOM 1492 C C . GLY A 1 195 ? 0.485 4.897 -5.336 1.00 67.88 195 GLY A C 1
ATOM 1493 O O . GLY A 1 195 ? 0.581 5.219 -6.514 1.00 67.88 195 GLY A O 1
ATOM 1494 N N . SER A 1 196 ? -0.688 4.610 -4.769 1.00 70.25 196 SER A N 1
ATOM 1495 C CA . SER A 1 196 ? -1.981 4.726 -5.457 1.00 70.25 196 SER A CA 1
ATOM 1496 C C . SER A 1 196 ? -2.698 6.050 -5.180 1.00 70.25 196 SER A C 1
ATOM 1498 O O . SER A 1 196 ? -3.532 6.472 -5.981 1.00 70.25 196 SER A O 1
ATOM 1500 N N . ARG A 1 197 ? -2.399 6.713 -4.053 1.00 83.94 197 ARG A N 1
ATOM 1501 C CA . ARG A 1 197 ? -3.179 7.856 -3.546 1.00 83.94 197 ARG A CA 1
ATOM 1502 C C . ARG A 1 197 ? -2.446 9.194 -3.605 1.00 83.94 197 ARG A C 1
ATOM 1504 O O . ARG A 1 197 ? -3.128 10.213 -3.681 1.00 83.94 197 ARG A O 1
ATOM 1511 N N . LEU A 1 198 ? -1.111 9.200 -3.619 1.00 89.75 198 LEU A N 1
ATOM 1512 C CA . LEU A 1 198 ? -0.320 10.427 -3.739 1.00 89.75 198 LEU A CA 1
ATOM 1513 C C . LEU A 1 198 ? -0.234 10.933 -5.177 1.00 89.75 198 LEU A C 1
ATOM 1515 O O . LEU A 1 198 ? -0.072 10.159 -6.120 1.00 89.75 198 LEU A O 1
ATOM 1519 N N . ASP A 1 199 ? -0.272 12.254 -5.331 1.00 89.50 199 ASP A N 1
ATOM 1520 C CA . ASP A 1 199 ? -0.024 12.890 -6.620 1.00 89.50 199 ASP A CA 1
ATOM 1521 C C . ASP A 1 199 ? 1.440 12.693 -7.013 1.00 89.50 199 ASP A C 1
ATOM 1523 O O . ASP A 1 199 ? 2.337 12.743 -6.167 1.00 89.50 199 ASP A O 1
ATOM 1527 N N . ASN A 1 200 ? 1.681 12.506 -8.312 1.00 87.06 200 ASN A N 1
ATOM 1528 C CA . ASN A 1 200 ? 3.012 12.290 -8.891 1.00 87.06 200 ASN A CA 1
ATOM 1529 C C . ASN A 1 200 ? 3.742 11.034 -8.385 1.00 87.06 200 ASN A C 1
ATOM 1531 O O . ASN A 1 200 ? 4.933 10.878 -8.650 1.00 87.06 200 ASN A O 1
ATOM 1535 N N . CYS A 1 201 ? 3.029 10.127 -7.715 1.00 85.25 201 CYS A N 1
ATOM 1536 C CA . CYS A 1 201 ? 3.511 8.813 -7.320 1.00 85.25 201 CYS A CA 1
ATOM 1537 C C . CYS A 1 201 ? 2.713 7.738 -8.060 1.00 85.25 201 CYS A C 1
ATOM 1539 O O . CYS A 1 201 ? 1.492 7.843 -8.182 1.00 85.25 201 CYS A O 1
ATOM 1541 N N . GLN A 1 202 ? 3.386 6.706 -8.561 1.00 78.38 202 GLN A N 1
ATOM 1542 C CA . GLN A 1 202 ? 2.717 5.576 -9.197 1.00 78.38 202 GLN A CA 1
ATOM 1543 C C . GLN A 1 202 ? 3.421 4.269 -8.859 1.00 78.38 202 GLN A C 1
ATOM 1545 O O . GLN A 1 202 ? 4.642 4.178 -8.932 1.00 78.38 202 GLN A O 1
ATOM 1550 N N . LEU A 1 203 ? 2.645 3.231 -8.551 1.00 72.69 203 LEU A N 1
ATOM 1551 C CA . LEU A 1 203 ? 3.161 1.869 -8.439 1.00 72.69 203 LEU A CA 1
ATOM 1552 C C . LEU A 1 203 ? 3.457 1.298 -9.822 1.00 72.69 203 LEU A C 1
ATOM 1554 O O . LEU A 1 203 ? 2.541 1.053 -10.612 1.00 72.69 203 LEU A O 1
ATOM 1558 N N . ILE A 1 204 ? 4.729 1.046 -10.092 1.00 68.50 204 ILE A N 1
ATOM 1559 C CA . ILE A 1 204 ? 5.194 0.505 -11.365 1.00 68.50 204 ILE A CA 1
ATOM 1560 C C . ILE A 1 204 ? 5.899 -0.824 -11.090 1.00 68.50 204 ILE A C 1
ATOM 1562 O O . ILE A 1 204 ? 6.674 -0.901 -10.133 1.00 68.50 204 ILE A O 1
ATOM 1566 N N . PRO A 1 205 ? 5.623 -1.891 -11.863 1.00 64.94 205 PRO A N 1
ATOM 1567 C CA . PRO A 1 205 ? 6.423 -3.109 -11.797 1.00 64.94 205 PRO A CA 1
ATOM 1568 C C . PRO A 1 205 ? 7.900 -2.764 -11.974 1.00 64.94 205 PRO A C 1
ATOM 1570 O O . PRO A 1 205 ? 8.247 -2.004 -12.872 1.00 64.94 205 PRO A O 1
ATOM 1573 N N . LEU A 1 206 ? 8.789 -3.316 -11.153 1.00 63.00 206 LEU A N 1
ATOM 1574 C CA . LEU A 1 206 ? 10.220 -3.005 -11.273 1.00 63.00 206 LEU A CA 1
ATOM 1575 C C . LEU A 1 206 ? 10.786 -3.312 -12.667 1.00 63.00 206 LEU A C 1
ATOM 1577 O O . LEU A 1 206 ? 11.671 -2.606 -13.140 1.00 63.00 206 LEU A O 1
ATOM 1581 N N . THR A 1 207 ? 10.239 -4.316 -13.357 1.00 57.91 207 THR A N 1
ATOM 1582 C CA . THR A 1 207 ? 10.573 -4.634 -14.755 1.00 57.91 207 THR A CA 1
ATOM 1583 C C . THR A 1 207 ? 10.343 -3.458 -15.701 1.00 57.91 207 THR A C 1
ATOM 1585 O O . THR A 1 207 ? 11.105 -3.263 -16.644 1.00 57.91 207 THR A O 1
ATOM 1588 N N . ASP A 1 208 ? 9.324 -2.649 -15.425 1.00 57.06 208 ASP A N 1
ATOM 1589 C CA . ASP A 1 208 ? 8.923 -1.514 -16.253 1.00 57.06 208 ASP A CA 1
ATOM 1590 C C . ASP A 1 208 ? 9.698 -0.240 -15.877 1.00 57.06 208 ASP A C 1
ATOM 1592 O O . ASP A 1 208 ? 9.613 0.765 -16.584 1.00 57.06 208 ASP A O 1
ATOM 1596 N N . LEU A 1 209 ? 10.471 -0.280 -14.784 1.00 57.53 209 LEU A N 1
ATOM 1597 C CA . LEU A 1 209 ? 11.381 0.791 -14.383 1.00 57.53 209 LEU A CA 1
ATOM 1598 C C . LEU A 1 209 ? 12.747 0.689 -15.056 1.00 57.53 209 LEU A C 1
ATOM 1600 O O . LEU A 1 209 ? 13.380 1.721 -15.244 1.00 57.53 209 LEU A O 1
ATOM 1604 N N . LEU A 1 210 ? 13.168 -0.499 -15.504 1.00 58.12 210 LEU A N 1
ATOM 1605 C CA . LEU A 1 210 ? 14.456 -0.709 -16.183 1.00 58.12 210 LEU A CA 1
ATOM 1606 C C . LEU A 1 210 ? 14.738 0.275 -17.341 1.00 58.12 210 LEU A C 1
ATOM 1608 O O . LEU A 1 210 ? 15.870 0.738 -17.443 1.00 58.12 210 LEU A O 1
ATOM 1612 N N . PRO A 1 211 ? 13.763 0.667 -18.191 1.00 49.22 211 PRO A N 1
ATOM 1613 C CA . PRO A 1 211 ? 13.993 1.661 -19.246 1.00 49.22 211 PRO A CA 1
ATOM 1614 C C . PRO A 1 211 ? 14.154 3.107 -18.749 1.00 49.22 211 PRO A C 1
ATOM 1616 O O . PRO A 1 211 ? 14.548 3.975 -19.526 1.00 49.22 211 PRO A O 1
ATOM 1619 N N . LEU A 1 212 ? 13.775 3.392 -17.501 1.00 51.03 212 LEU A N 1
ATOM 1620 C CA . LEU A 1 212 ? 13.810 4.723 -16.884 1.00 51.03 212 LEU A CA 1
ATOM 1621 C C . LEU A 1 212 ? 15.029 4.922 -15.971 1.00 51.03 212 LEU A C 1
ATOM 1623 O O . LEU A 1 212 ? 15.232 6.032 -15.486 1.00 51.03 212 LEU A O 1
ATOM 1627 N N . VAL A 1 213 ? 15.804 3.859 -15.747 1.00 53.62 213 VAL A N 1
ATOM 1628 C CA . VAL A 1 213 ? 16.954 3.792 -14.844 1.00 53.62 213 VAL A CA 1
ATOM 1629 C C . VAL A 1 213 ? 18.221 4.215 -15.586 1.00 53.62 213 VAL A C 1
ATOM 1631 O O . VAL A 1 213 ? 18.563 3.637 -16.616 1.00 53.62 213 VAL A O 1
ATOM 1634 N N . ASP A 1 214 ? 18.938 5.197 -15.038 1.00 54.97 214 ASP A N 1
ATOM 1635 C CA . ASP A 1 214 ? 20.179 5.708 -15.638 1.00 54.97 214 ASP A CA 1
ATOM 1636 C C . ASP A 1 214 ? 21.367 4.716 -15.501 1.00 54.97 214 ASP A C 1
ATOM 1638 O O . ASP A 1 214 ? 22.242 4.688 -16.366 1.00 54.97 214 ASP A O 1
ATOM 1642 N N . ASP A 1 215 ? 21.373 3.856 -14.467 1.00 63.62 215 ASP A N 1
ATOM 1643 C CA . ASP A 1 215 ? 22.360 2.778 -14.250 1.00 63.62 215 ASP A CA 1
ATOM 1644 C C . ASP A 1 215 ? 21.691 1.423 -13.901 1.00 63.62 215 ASP A C 1
ATOM 1646 O O . ASP A 1 215 ? 21.367 1.152 -12.736 1.00 63.62 215 ASP A O 1
ATOM 1650 N N . PRO A 1 216 ? 21.490 0.540 -14.898 1.00 55.94 216 PRO A N 1
ATOM 1651 C CA . PRO A 1 216 ? 20.875 -0.774 -14.701 1.00 55.94 216 PRO A CA 1
ATOM 1652 C C . PRO A 1 216 ? 21.632 -1.701 -13.738 1.00 55.94 216 PRO A C 1
ATOM 1654 O O . PRO A 1 216 ? 21.005 -2.531 -13.081 1.00 55.94 216 PRO A O 1
ATOM 1657 N N . ALA A 1 217 ? 22.960 -1.575 -13.619 1.00 60.62 217 ALA A N 1
ATOM 1658 C CA . ALA A 1 217 ? 23.765 -2.474 -12.790 1.00 60.62 217 ALA A CA 1
ATOM 1659 C C . ALA A 1 217 ? 23.576 -2.191 -11.291 1.00 60.62 217 ALA A C 1
ATOM 1661 O O . ALA A 1 217 ? 23.451 -3.123 -10.488 1.00 60.62 217 ALA A O 1
ATOM 1662 N N . THR A 1 218 ? 23.497 -0.909 -10.926 1.00 62.09 218 THR A N 1
ATOM 1663 C CA . THR A 1 218 ? 23.175 -0.470 -9.561 1.00 62.09 218 THR A CA 1
ATOM 1664 C C . THR A 1 218 ? 21.738 -0.842 -9.196 1.00 62.09 218 THR A C 1
ATOM 1666 O O . THR A 1 218 ? 21.511 -1.422 -8.135 1.00 62.09 218 THR A O 1
ATOM 1669 N N . PHE A 1 219 ? 20.782 -0.640 -10.110 1.00 61.78 219 PHE A N 1
ATOM 1670 C CA . PHE A 1 219 ? 19.391 -1.062 -9.914 1.00 61.78 219 PHE A CA 1
ATOM 1671 C C . PHE A 1 219 ? 19.276 -2.571 -9.668 1.00 61.78 219 PHE A C 1
ATOM 1673 O O . PHE A 1 219 ? 18.640 -2.992 -8.707 1.00 61.78 219 PHE A O 1
ATOM 1680 N N . GLU A 1 220 ? 19.939 -3.412 -10.466 1.00 60.69 220 GLU A N 1
ATOM 1681 C CA . GLU A 1 220 ? 19.948 -4.857 -10.223 1.00 60.69 220 GLU A CA 1
ATOM 1682 C C . GLU A 1 220 ? 20.566 -5.244 -8.868 1.00 60.69 220 GLU A C 1
ATOM 1684 O O . G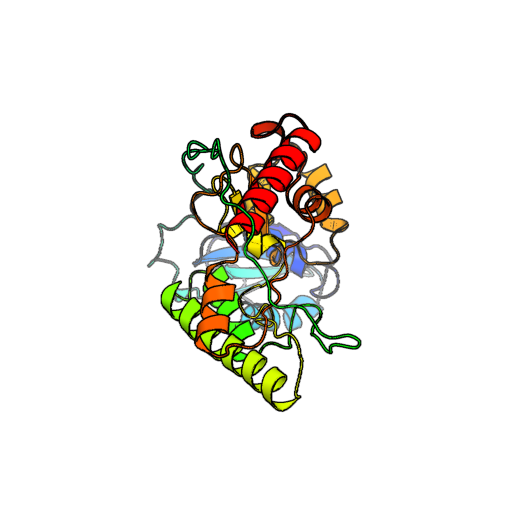LU A 1 220 ? 20.124 -6.211 -8.243 1.00 60.69 220 GLU A O 1
ATOM 1689 N N . ALA A 1 221 ? 21.594 -4.527 -8.402 1.00 63.88 221 ALA A N 1
ATOM 1690 C CA . ALA A 1 221 ? 22.206 -4.773 -7.098 1.00 63.88 221 ALA A CA 1
ATOM 1691 C C . ALA A 1 221 ? 21.258 -4.415 -5.943 1.00 63.88 221 ALA A C 1
ATOM 1693 O O . ALA A 1 221 ? 21.124 -5.204 -5.006 1.00 63.88 221 ALA A O 1
ATOM 1694 N N . GLU A 1 222 ? 20.550 -3.288 -6.042 1.00 60.84 222 GLU A N 1
ATOM 1695 C CA . GLU A 1 222 ? 19.491 -2.921 -5.098 1.00 60.84 222 GLU A CA 1
ATOM 1696 C C . GLU A 1 222 ? 18.352 -3.948 -5.118 1.00 60.84 222 GLU A C 1
ATOM 1698 O O . GLU A 1 222 ? 17.881 -4.374 -4.064 1.00 60.84 222 GLU A O 1
ATOM 1703 N N . MET A 1 223 ? 17.958 -4.429 -6.300 1.00 59.16 223 MET A N 1
ATOM 1704 C CA . MET A 1 223 ? 16.907 -5.440 -6.444 1.00 59.16 223 MET A CA 1
ATOM 1705 C C . MET A 1 223 ? 17.282 -6.787 -5.837 1.00 59.16 223 MET A C 1
ATOM 1707 O O . MET A 1 223 ? 16.444 -7.411 -5.197 1.00 59.16 223 MET A O 1
ATOM 1711 N N . ARG A 1 224 ? 18.540 -7.223 -5.970 1.00 57.66 224 ARG A N 1
ATOM 1712 C CA . ARG A 1 224 ? 19.039 -8.449 -5.319 1.00 57.66 224 ARG A CA 1
ATOM 1713 C C . ARG A 1 224 ? 19.045 -8.362 -3.791 1.00 57.66 224 ARG A C 1
ATOM 1715 O O . ARG A 1 224 ? 19.056 -9.400 -3.142 1.00 57.66 224 ARG A O 1
ATOM 1722 N N . SER A 1 225 ? 19.052 -7.155 -3.220 1.00 55.44 225 SER A N 1
ATOM 1723 C CA . SER A 1 225 ? 18.949 -6.953 -1.767 1.00 55.44 225 SER A CA 1
ATOM 1724 C C . SER A 1 225 ? 17.515 -7.068 -1.236 1.00 55.44 225 SER A C 1
ATOM 1726 O O . SER A 1 225 ? 17.308 -7.234 -0.034 1.00 55.44 225 SER A O 1
ATOM 1728 N N . LEU A 1 226 ? 16.520 -6.984 -2.124 1.00 51.03 226 LEU A N 1
ATOM 1729 C CA . LEU A 1 226 ? 15.129 -7.263 -1.807 1.00 51.03 226 LEU A CA 1
ATOM 1730 C C . LEU A 1 226 ? 14.915 -8.774 -1.988 1.00 51.03 226 LEU A C 1
ATOM 1732 O O . LEU A 1 226 ? 14.960 -9.273 -3.106 1.00 51.03 226 LEU A O 1
ATOM 1736 N N . ASP A 1 227 ? 14.659 -9.510 -0.904 1.00 47.00 227 ASP A N 1
ATOM 1737 C CA . ASP A 1 227 ? 14.395 -10.969 -0.894 1.00 47.00 227 ASP A CA 1
ATOM 1738 C C . ASP A 1 227 ? 13.071 -11.376 -1.600 1.00 47.00 227 ASP A C 1
ATOM 1740 O O . ASP A 1 227 ? 12.422 -12.364 -1.251 1.00 47.00 227 ASP A O 1
ATOM 1744 N N . VAL A 1 228 ? 12.611 -10.605 -2.589 1.00 46.44 228 VAL A N 1
ATOM 1745 C CA . VAL A 1 228 ? 11.352 -10.810 -3.311 1.00 46.44 228 VAL A CA 1
ATOM 1746 C C . VAL A 1 228 ? 11.606 -10.683 -4.819 1.00 46.44 228 VAL A C 1
ATOM 1748 O O . VAL A 1 228 ? 12.254 -9.727 -5.243 1.00 46.44 228 VAL A O 1
ATOM 1751 N N . PRO A 1 229 ? 11.089 -11.601 -5.664 1.00 47.91 229 PRO A N 1
ATOM 1752 C CA . PRO A 1 229 ? 11.281 -11.523 -7.110 1.00 47.91 229 PRO A CA 1
ATOM 1753 C C . PRO A 1 229 ? 10.807 -10.179 -7.679 1.00 47.91 229 PRO A C 1
ATOM 1755 O O . PRO A 1 229 ? 9.646 -9.809 -7.501 1.00 47.91 229 PRO A O 1
ATOM 1758 N N . ALA A 1 230 ? 11.667 -9.481 -8.428 1.00 47.25 230 ALA A N 1
ATOM 1759 C CA . ALA A 1 230 ? 11.379 -8.151 -8.984 1.00 47.25 230 ALA A CA 1
ATOM 1760 C C . ALA A 1 230 ? 10.082 -8.090 -9.820 1.00 47.25 230 ALA A C 1
ATOM 1762 O O . ALA A 1 230 ? 9.393 -7.075 -9.831 1.00 47.25 230 ALA A O 1
ATOM 1763 N N . SER A 1 231 ? 9.687 -9.196 -10.462 1.00 48.41 231 SER A N 1
ATOM 1764 C CA . SER A 1 231 ? 8.427 -9.312 -11.216 1.00 48.41 231 SER A CA 1
ATOM 1765 C C . SER A 1 231 ? 7.159 -9.248 -10.353 1.00 48.41 231 SER A C 1
ATOM 1767 O O . SER A 1 231 ? 6.069 -9.061 -10.882 1.00 48.41 231 SER A O 1
ATOM 1769 N N . GLN A 1 232 ? 7.276 -9.477 -9.044 1.00 52.53 232 GLN A N 1
ATOM 1770 C CA . GLN A 1 232 ? 6.162 -9.456 -8.088 1.00 52.53 232 GLN A CA 1
ATOM 1771 C C . GLN A 1 232 ? 6.142 -8.172 -7.253 1.00 52.53 232 GLN A C 1
ATOM 1773 O O . GLN A 1 232 ? 5.184 -7.929 -6.524 1.00 52.53 232 GLN A O 1
ATOM 1778 N N . VAL A 1 233 ? 7.179 -7.339 -7.363 1.00 60.03 233 VAL A N 1
ATOM 1779 C CA . VAL A 1 233 ? 7.317 -6.119 -6.575 1.00 60.03 233 VAL A CA 1
ATOM 1780 C C . VAL A 1 233 ? 7.023 -4.915 -7.460 1.00 60.03 233 VAL A C 1
ATOM 1782 O O . VAL A 1 233 ? 7.664 -4.671 -8.483 1.00 60.03 233 VAL A O 1
ATOM 1785 N N . ARG A 1 234 ? 6.016 -4.146 -7.048 1.00 67.56 234 ARG A N 1
ATOM 1786 C CA . ARG A 1 234 ? 5.724 -2.832 -7.616 1.00 67.56 234 ARG A CA 1
ATOM 1787 C C . ARG A 1 234 ? 6.371 -1.775 -6.744 1.00 67.56 234 ARG A C 1
ATOM 1789 O O . ARG A 1 234 ? 6.124 -1.732 -5.540 1.00 67.56 234 ARG A O 1
ATOM 1796 N N . HIS A 1 235 ? 7.172 -0.919 -7.357 1.00 73.38 235 HIS A N 1
ATOM 1797 C CA . HIS A 1 235 ? 7.848 0.166 -6.672 1.00 73.38 235 HIS A CA 1
ATOM 1798 C C . HIS A 1 235 ? 7.097 1.490 -6.886 1.00 73.38 235 HIS A C 1
ATOM 1800 O O . HIS A 1 235 ? 6.642 1.757 -8.002 1.00 73.38 235 HIS A O 1
ATOM 1806 N N . PRO A 1 236 ? 6.953 2.335 -5.850 1.00 77.12 236 PRO A N 1
ATOM 1807 C CA . PRO A 1 236 ? 6.423 3.685 -5.996 1.00 77.12 236 PRO A CA 1
ATOM 1808 C C . PRO A 1 236 ? 7.439 4.564 -6.736 1.00 77.12 236 PRO A C 1
ATOM 1810 O O . PRO A 1 236 ? 8.445 4.985 -6.175 1.00 77.12 236 PRO A O 1
ATOM 1813 N N . ALA A 1 237 ? 7.199 4.813 -8.017 1.00 77.38 237 ALA A N 1
ATOM 1814 C CA . ALA A 1 237 ? 7.997 5.713 -8.834 1.00 77.38 237 ALA A CA 1
ATOM 1815 C C . ALA A 1 237 ? 7.504 7.156 -8.689 1.00 77.38 237 ALA A C 1
ATOM 1817 O O . ALA A 1 237 ? 6.296 7.415 -8.713 1.00 77.38 237 ALA A O 1
ATOM 1818 N N . LEU A 1 238 ? 8.449 8.089 -8.553 1.00 83.62 238 LEU A N 1
ATOM 1819 C CA . LEU A 1 238 ? 8.183 9.508 -8.326 1.00 83.62 238 LEU A CA 1
ATOM 1820 C C . LEU A 1 238 ? 8.429 10.296 -9.614 1.00 83.62 238 LEU A C 1
ATOM 1822 O O . LEU A 1 238 ? 9.547 10.341 -10.116 1.00 83.62 238 LEU A O 1
ATOM 1826 N N . PHE A 1 239 ? 7.387 10.940 -10.135 1.00 80.81 239 PHE A N 1
ATOM 1827 C CA . PHE A 1 239 ? 7.441 11.714 -11.383 1.00 80.81 239 PHE A CA 1
ATOM 1828 C C . PHE A 1 239 ? 7.544 13.227 -11.157 1.00 80.81 239 PHE A C 1
ATOM 1830 O O . PHE A 1 239 ? 7.708 13.994 -12.101 1.00 80.81 239 PHE A O 1
ATOM 1837 N N . GLY A 1 240 ? 7.436 13.667 -9.906 1.00 86.69 240 GLY A N 1
ATOM 1838 C CA . GLY A 1 240 ? 7.489 15.064 -9.495 1.00 86.69 240 GLY A CA 1
ATOM 1839 C C . GLY A 1 240 ? 7.346 15.187 -7.980 1.00 86.69 240 GLY A C 1
ATOM 1840 O O . GLY A 1 240 ? 7.327 14.183 -7.267 1.00 86.69 240 GLY A O 1
ATOM 1841 N N . ARG A 1 241 ? 7.223 16.424 -7.484 1.00 91.00 241 ARG A N 1
ATOM 1842 C CA . ARG A 1 241 ? 6.961 16.678 -6.058 1.00 91.00 241 ARG A CA 1
ATOM 1843 C C . ARG A 1 241 ? 5.659 15.992 -5.637 1.00 91.00 241 ARG A C 1
ATOM 1845 O O . ARG A 1 241 ? 4.667 16.061 -6.356 1.00 91.00 241 ARG A O 1
ATOM 1852 N N . LEU A 1 242 ? 5.653 15.363 -4.472 1.00 91.81 242 LEU A N 1
ATOM 1853 C CA . LEU A 1 242 ? 4.506 14.653 -3.930 1.00 91.81 242 LEU A CA 1
ATOM 1854 C C . LEU A 1 242 ? 3.421 15.629 -3.478 1.00 91.81 242 LEU A C 1
ATOM 1856 O O . LEU A 1 242 ? 3.656 16.534 -2.668 1.00 91.81 242 LEU A O 1
ATOM 1860 N N . GLY A 1 243 ? 2.213 15.392 -3.972 1.00 90.94 243 GLY A N 1
ATOM 1861 C CA . GLY A 1 243 ? 0.995 16.060 -3.530 1.00 90.94 243 GLY A CA 1
ATOM 1862 C C . GLY A 1 243 ? 0.019 15.094 -2.873 1.00 90.94 243 GLY A C 1
ATOM 1863 O O . GLY A 1 243 ? 0.160 13.873 -2.968 1.00 90.94 243 GLY A O 1
ATOM 1864 N N . ARG A 1 244 ? -0.967 15.665 -2.180 1.00 91.62 244 ARG A N 1
ATOM 1865 C CA . ARG A 1 244 ? -2.057 14.937 -1.530 1.00 91.62 244 ARG A CA 1
ATOM 1866 C C . ARG A 1 244 ? -3.393 15.582 -1.906 1.00 91.62 244 ARG A C 1
ATOM 1868 O O . ARG A 1 244 ? -4.010 16.275 -1.104 1.00 91.62 244 ARG A O 1
ATOM 1875 N N . SER A 1 245 ? -3.830 15.362 -3.144 1.00 89.75 245 SER A N 1
ATOM 1876 C CA . SER A 1 245 ? -5.133 15.820 -3.651 1.00 89.75 245 SER A CA 1
ATOM 1877 C C . SER A 1 245 ? -6.333 15.150 -2.972 1.00 89.75 245 SER A C 1
ATOM 1879 O O . SER A 1 245 ? -7.441 15.685 -3.001 1.00 89.75 245 SER A O 1
ATOM 1881 N N . ARG A 1 246 ? -6.120 13.992 -2.339 1.00 89.75 246 ARG A N 1
ATOM 1882 C CA . ARG A 1 246 ? -7.133 13.219 -1.612 1.00 89.75 246 ARG A CA 1
ATOM 1883 C C . ARG A 1 246 ? -6.561 12.614 -0.326 1.00 89.75 246 ARG A C 1
ATOM 1885 O O . ARG A 1 246 ? -5.360 12.338 -0.286 1.00 89.75 246 ARG A O 1
ATOM 1892 N N . PRO A 1 247 ? -7.391 12.382 0.709 1.00 91.50 247 PRO A N 1
ATOM 1893 C CA . PRO A 1 247 ? -6.944 11.729 1.935 1.00 91.50 247 PRO A CA 1
ATOM 1894 C C . PRO A 1 247 ? -6.399 10.318 1.704 1.00 91.50 247 PRO A C 1
ATOM 1896 O O . PRO A 1 247 ? -6.840 9.608 0.797 1.00 91.50 247 PRO A O 1
ATOM 1899 N N . LEU A 1 248 ? -5.457 9.905 2.549 1.00 91.44 248 LEU A N 1
ATOM 1900 C CA . LEU A 1 248 ? -4.801 8.602 2.456 1.00 91.44 248 LEU A CA 1
ATOM 1901 C C . LEU A 1 248 ? -5.631 7.484 3.085 1.00 91.44 248 LEU A C 1
ATOM 1903 O O . LEU A 1 248 ? -5.809 6.448 2.457 1.00 91.44 248 LEU A O 1
ATOM 1907 N N . ALA A 1 249 ? -6.145 7.694 4.295 1.00 92.19 249 ALA A N 1
ATOM 1908 C CA . ALA A 1 249 ? -6.763 6.671 5.137 1.00 92.19 249 ALA A CA 1
ATOM 1909 C C . ALA A 1 249 ? -8.127 7.085 5.718 1.00 92.19 249 ALA A C 1
ATOM 1911 O O . ALA A 1 249 ? -8.777 6.273 6.368 1.00 92.19 249 ALA A O 1
ATOM 1912 N N . VAL A 1 250 ? -8.609 8.308 5.462 1.00 92.75 250 VAL A N 1
ATOM 1913 C CA . VAL A 1 250 ? -9.944 8.750 5.932 1.00 92.75 250 VAL A CA 1
ATOM 1914 C C . VAL A 1 250 ? -11.059 7.794 5.493 1.00 92.75 250 VAL A C 1
ATOM 1916 O O . VAL A 1 250 ? -11.897 7.423 6.303 1.00 92.75 250 VAL A O 1
ATOM 1919 N N . HIS A 1 251 ? -11.024 7.301 4.253 1.00 91.38 251 HIS A N 1
ATOM 1920 C CA . HIS A 1 251 ? -11.997 6.314 3.768 1.00 91.38 251 HIS A CA 1
ATOM 1921 C C . HIS A 1 251 ? -11.981 4.990 4.563 1.00 91.38 251 HIS A C 1
ATOM 1923 O O . HIS A 1 251 ? -13.021 4.358 4.733 1.00 91.38 251 HIS A O 1
ATOM 1929 N N . GLU A 1 252 ? -10.823 4.575 5.091 1.00 93.31 252 GLU A N 1
ATOM 1930 C CA . GLU A 1 252 ? -10.714 3.391 5.953 1.00 93.31 252 GLU A CA 1
ATOM 1931 C C . GLU A 1 252 ? -11.346 3.662 7.324 1.00 93.31 252 GLU A C 1
ATOM 1933 O O . GLU A 1 252 ? -12.050 2.811 7.868 1.00 93.31 252 GLU A O 1
ATOM 1938 N N . LEU A 1 253 ? -11.143 4.867 7.865 1.00 94.38 253 LEU A N 1
ATOM 1939 C CA . LEU A 1 253 ? -11.771 5.317 9.105 1.00 94.38 253 LEU A CA 1
ATOM 1940 C C . LEU A 1 253 ? -13.293 5.392 8.979 1.00 94.38 253 LEU A C 1
ATOM 1942 O O . LEU A 1 253 ? -13.999 4.884 9.851 1.00 94.38 253 LEU A O 1
ATOM 1946 N N . ASP A 1 254 ? -13.793 5.986 7.898 1.00 94.50 254 ASP A N 1
ATOM 1947 C CA . ASP A 1 254 ? -15.225 6.119 7.629 1.00 94.50 254 ASP A CA 1
ATOM 1948 C C . ASP A 1 254 ? -15.894 4.744 7.507 1.00 94.50 254 ASP A C 1
ATOM 1950 O O . ASP A 1 254 ? -16.955 4.519 8.094 1.00 94.50 254 ASP A O 1
ATOM 1954 N N . ALA A 1 255 ? -15.235 3.789 6.841 1.00 94.25 255 ALA A N 1
ATOM 1955 C CA . ALA A 1 255 ? -15.721 2.417 6.731 1.00 94.25 255 ALA A CA 1
ATOM 1956 C C . ALA A 1 255 ? -15.873 1.731 8.101 1.00 94.25 255 ALA A C 1
ATOM 1958 O O . ALA A 1 255 ? -16.838 1.000 8.316 1.00 94.25 255 ALA A O 1
ATOM 1959 N N . VAL A 1 256 ? -14.956 1.967 9.048 1.00 96.19 256 VAL A N 1
ATOM 1960 C CA . VAL A 1 256 ? -15.061 1.400 10.406 1.00 96.19 256 VAL A CA 1
ATOM 1961 C C . VAL A 1 256 ? -16.089 2.150 11.254 1.00 96.19 256 VAL A C 1
ATOM 1963 O O . VAL A 1 256 ? -16.880 1.508 11.944 1.00 96.19 256 VAL A O 1
ATOM 1966 N N . ARG A 1 257 ? -16.130 3.487 11.180 1.00 94.62 257 ARG A N 1
ATOM 1967 C CA . ARG A 1 257 ? -17.116 4.320 11.897 1.00 94.62 257 ARG A CA 1
ATOM 1968 C C . ARG A 1 257 ? -18.554 4.002 11.484 1.00 94.62 257 ARG A C 1
ATOM 1970 O O . ARG A 1 257 ? -19.458 4.105 12.303 1.00 94.62 257 ARG A O 1
ATOM 1977 N N . ALA A 1 258 ? -18.773 3.555 10.248 1.00 96.12 258 ALA A N 1
ATOM 1978 C CA . ALA A 1 258 ? -20.077 3.074 9.797 1.00 96.12 258 ALA A CA 1
ATOM 1979 C C . ALA A 1 258 ? -20.523 1.756 10.472 1.00 96.12 258 ALA A C 1
ATOM 1981 O O . ALA A 1 258 ? -21.692 1.382 10.373 1.00 96.12 258 ALA A O 1
ATOM 1982 N N . LEU A 1 259 ? -19.612 1.033 11.136 1.00 96.81 259 LEU A N 1
ATOM 1983 C CA . LEU A 1 259 ? -19.865 -0.276 11.748 1.00 96.81 259 LEU A CA 1
ATOM 1984 C C . LEU A 1 259 ? -19.924 -0.241 13.280 1.00 96.81 259 LEU A C 1
ATOM 1986 O O . LEU A 1 259 ? -20.483 -1.166 13.871 1.00 96.81 259 LEU A O 1
ATOM 1990 N N . THR A 1 260 ? -19.301 0.749 13.926 1.00 95.44 260 THR A N 1
ATOM 1991 C CA . THR A 1 260 ? -19.200 0.828 15.389 1.00 95.44 260 THR A CA 1
ATOM 1992 C C . THR A 1 260 ? -18.844 2.231 15.885 1.00 95.44 260 THR A C 1
ATOM 1994 O O . THR A 1 260 ? -18.147 2.980 15.203 1.00 95.44 260 THR A O 1
ATOM 1997 N N . ASP A 1 261 ? -19.248 2.533 17.1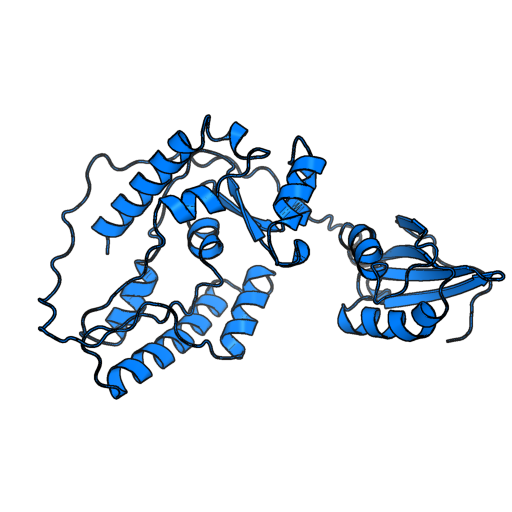21 1.00 93.19 261 ASP A N 1
ATOM 1998 C CA . ASP A 1 261 ? -18.840 3.723 17.880 1.00 93.19 261 ASP A CA 1
ATOM 1999 C C . ASP A 1 261 ? -17.574 3.489 18.734 1.00 93.19 261 ASP A C 1
ATOM 2001 O O . ASP A 1 261 ? -17.080 4.406 19.395 1.00 93.19 261 ASP A O 1
ATOM 2005 N N . THR A 1 262 ? -17.037 2.262 18.760 1.00 93.94 262 THR A N 1
ATOM 2006 C CA . THR A 1 262 ? -15.783 1.946 19.465 1.00 93.94 262 THR A CA 1
ATOM 2007 C C . THR A 1 262 ? -14.632 2.792 18.902 1.00 93.94 262 THR A C 1
ATOM 2009 O O . THR A 1 262 ? -14.528 2.915 17.678 1.00 93.94 262 THR A O 1
ATOM 2012 N N . PRO A 1 263 ? -13.730 3.341 19.745 1.00 94.50 263 PRO A N 1
ATOM 2013 C CA . PRO A 1 263 ? -12.570 4.090 19.272 1.00 94.50 263 PRO A CA 1
ATOM 2014 C C . PRO A 1 263 ? -11.795 3.343 18.182 1.00 94.50 263 PRO A C 1
ATOM 2016 O O . PRO A 1 263 ? -11.505 2.154 18.318 1.00 94.50 263 PRO A O 1
ATOM 2019 N N . VAL A 1 264 ? -11.445 4.051 17.108 1.00 94.75 264 VAL A N 1
ATOM 2020 C CA . VAL A 1 264 ? -10.766 3.479 15.939 1.00 94.75 264 VAL A CA 1
ATOM 2021 C C . VAL A 1 264 ? -9.309 3.917 15.919 1.00 94.75 264 VAL A C 1
ATOM 2023 O O . VAL A 1 264 ? -8.997 5.099 16.069 1.00 94.75 264 VAL A O 1
ATOM 2026 N N . LYS A 1 265 ? -8.412 2.966 15.678 1.00 94.44 265 LYS A N 1
ATOM 2027 C CA . LYS A 1 265 ? -7.003 3.210 15.391 1.00 94.44 265 LYS A CA 1
ATOM 2028 C C . LYS A 1 265 ? -6.737 2.973 13.907 1.00 94.44 265 LYS A C 1
ATOM 2030 O O . LYS A 1 265 ? -6.919 1.865 13.410 1.00 94.44 265 LYS A O 1
ATOM 2035 N N . ILE A 1 266 ? -6.227 4.004 13.240 1.00 93.19 266 ILE A N 1
ATOM 2036 C CA . ILE A 1 266 ? -5.727 3.935 11.865 1.00 93.19 266 ILE A CA 1
ATOM 2037 C C . ILE A 1 266 ? -4.203 3.865 11.893 1.00 93.19 266 ILE A C 1
ATOM 2039 O O . ILE A 1 266 ? -3.537 4.698 12.510 1.00 93.19 266 ILE A O 1
ATOM 2043 N N . ALA A 1 267 ? -3.641 2.851 11.237 1.00 91.25 267 ALA A N 1
ATOM 2044 C CA . ALA A 1 267 ? -2.199 2.692 11.122 1.00 91.25 267 ALA A CA 1
ATOM 2045 C C . ALA A 1 267 ? -1.672 3.556 9.970 1.00 91.25 267 ALA A C 1
ATOM 2047 O O . ALA A 1 267 ? -2.084 3.375 8.826 1.00 91.25 267 ALA A O 1
ATOM 2048 N N . LEU A 1 268 ? -0.736 4.464 10.249 1.00 91.25 268 LEU A N 1
ATOM 2049 C CA . LEU A 1 268 ? 0.017 5.188 9.223 1.00 91.25 268 LEU A CA 1
ATOM 2050 C C . LEU A 1 268 ? 1.483 4.737 9.255 1.00 91.25 268 LEU A C 1
ATOM 2052 O O . LEU A 1 268 ? 2.071 4.664 10.339 1.00 91.25 268 LEU A O 1
ATOM 2056 N N . PRO A 1 269 ? 2.102 4.444 8.100 1.00 88.62 269 PRO A N 1
ATOM 2057 C CA . PRO A 1 269 ? 3.521 4.127 8.053 1.00 88.62 269 PRO A CA 1
ATOM 2058 C C . PRO A 1 269 ? 4.362 5.348 8.442 1.00 88.62 269 PRO A C 1
ATOM 2060 O O . PRO A 1 269 ? 4.041 6.490 8.113 1.00 88.62 269 PRO A O 1
ATOM 2063 N N . GLY A 1 270 ? 5.469 5.101 9.145 1.00 90.19 270 GLY A N 1
ATOM 2064 C CA . GLY A 1 270 ? 6.359 6.169 9.591 1.00 90.19 270 GLY A CA 1
ATOM 2065 C C . GLY A 1 270 ? 7.051 6.886 8.420 1.00 90.19 270 GLY A C 1
ATOM 2066 O O . GLY A 1 270 ? 7.401 6.240 7.425 1.00 90.19 270 GLY A O 1
ATOM 2067 N N . PRO A 1 271 ? 7.343 8.196 8.546 1.00 91.19 271 PRO A N 1
ATOM 2068 C CA . PRO A 1 271 ? 7.935 8.989 7.466 1.00 91.19 271 PRO A CA 1
ATOM 2069 C C . PRO A 1 271 ? 9.295 8.452 7.008 1.00 91.19 271 PRO A C 1
ATOM 2071 O O . PRO A 1 271 ? 9.590 8.451 5.816 1.00 91.19 271 PRO A O 1
ATOM 2074 N N . TYR A 1 272 ? 10.109 7.938 7.935 1.00 88.06 272 TYR A N 1
ATOM 2075 C CA . TYR A 1 272 ? 11.396 7.322 7.609 1.00 88.06 272 TYR A CA 1
ATOM 2076 C C . TYR A 1 272 ? 11.241 6.111 6.681 1.00 88.06 272 TYR A C 1
ATOM 2078 O O . TYR A 1 272 ? 11.966 5.995 5.693 1.00 88.06 272 TYR A O 1
ATOM 2086 N N . LEU A 1 273 ? 10.291 5.222 6.995 1.00 83.25 273 LEU A N 1
ATOM 2087 C CA . LEU A 1 273 ? 10.049 4.003 6.228 1.00 83.25 273 LEU A CA 1
ATOM 2088 C C . LEU A 1 273 ? 9.560 4.345 4.821 1.00 83.25 273 LEU A C 1
ATOM 2090 O O . LEU A 1 273 ? 10.130 3.850 3.854 1.00 83.25 273 LEU A O 1
ATOM 2094 N N . LEU A 1 274 ? 8.566 5.232 4.715 1.00 85.44 274 LEU A N 1
ATOM 2095 C CA . LEU A 1 274 ? 8.049 5.687 3.426 1.00 85.44 274 LEU A CA 1
ATOM 2096 C C . LEU A 1 274 ? 9.139 6.330 2.574 1.00 85.44 274 LEU A C 1
ATOM 2098 O O . LEU A 1 274 ? 9.331 5.929 1.436 1.00 85.44 274 LEU A O 1
ATOM 2102 N N . THR A 1 275 ? 9.913 7.256 3.145 1.00 85.88 275 THR A N 1
ATOM 2103 C CA . THR A 1 275 ? 11.020 7.906 2.428 1.00 85.88 275 THR A CA 1
ATOM 2104 C C . THR A 1 275 ? 12.006 6.872 1.894 1.00 85.88 275 THR A C 1
ATOM 2106 O O . THR A 1 275 ? 12.472 6.987 0.769 1.00 85.88 275 THR A O 1
ATOM 2109 N N . ARG A 1 276 ? 12.332 5.846 2.690 1.00 81.06 276 ARG A N 1
ATOM 2110 C CA . ARG A 1 276 ? 13.303 4.825 2.291 1.00 81.06 276 ARG A CA 1
ATOM 2111 C C . ARG A 1 276 ? 12.772 3.878 1.214 1.00 81.06 276 ARG A C 1
ATOM 2113 O O . ARG A 1 276 ? 13.558 3.420 0.405 1.00 81.06 276 ARG A O 1
ATOM 2120 N N . ILE A 1 277 ? 11.475 3.578 1.227 1.00 76.50 277 ILE A N 1
ATOM 2121 C CA . ILE A 1 277 ? 10.819 2.734 0.216 1.00 76.50 277 ILE A CA 1
ATOM 2122 C C . ILE A 1 277 ? 10.544 3.518 -1.071 1.00 76.50 277 ILE A C 1
ATOM 2124 O O . ILE A 1 277 ? 10.430 2.921 -2.125 1.00 76.50 277 ILE A O 1
ATOM 2128 N N . MET A 1 278 ? 10.385 4.839 -0.997 1.00 79.62 278 MET A N 1
ATOM 2129 C CA . MET A 1 278 ? 10.075 5.677 -2.160 1.00 79.62 278 MET A CA 1
ATOM 2130 C C . MET A 1 278 ? 11.319 6.234 -2.854 1.00 79.62 278 MET A C 1
ATOM 2132 O O . MET A 1 278 ? 11.228 6.652 -4.003 1.00 79.62 278 MET A O 1
ATOM 2136 N N . TRP A 1 279 ? 12.463 6.260 -2.169 1.00 75.38 279 TRP A N 1
ATOM 2137 C CA . TRP A 1 279 ? 13.719 6.744 -2.729 1.00 75.38 279 TRP A CA 1
ATOM 2138 C C . TRP A 1 279 ? 14.396 5.667 -3.578 1.00 75.38 279 TRP A C 1
ATOM 2140 O O . TRP A 1 279 ? 14.791 4.629 -3.055 1.00 75.38 279 TRP A O 1
ATOM 2150 N N . MET A 1 280 ? 14.591 5.966 -4.860 1.00 67.62 280 MET A N 1
ATOM 2151 C CA . MET A 1 280 ? 15.484 5.222 -5.752 1.00 67.62 280 MET A CA 1
ATOM 2152 C C . MET A 1 280 ? 16.420 6.205 -6.428 1.00 67.62 280 MET A C 1
ATOM 2154 O O . MET A 1 280 ? 15.944 7.105 -7.123 1.00 67.62 280 MET A O 1
ATOM 2158 N N . GLU A 1 281 ? 17.724 6.017 -6.254 1.00 57.84 281 GLU A N 1
ATOM 2159 C CA . GLU A 1 281 ? 18.761 6.942 -6.734 1.00 57.84 281 GLU A CA 1
ATOM 2160 C C . GLU A 1 281 ? 18.659 7.159 -8.257 1.00 57.84 281 GLU A C 1
ATOM 2162 O O . GLU A 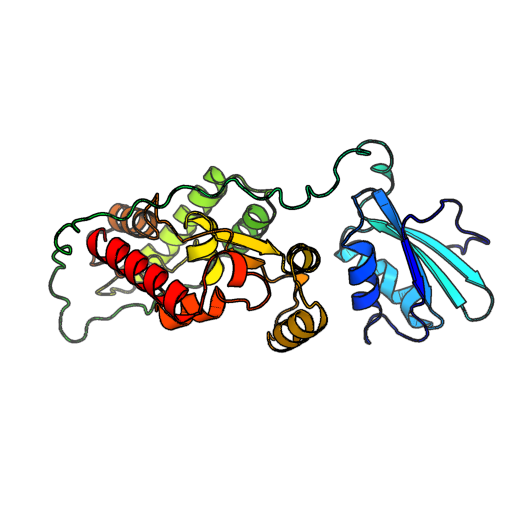1 281 ? 18.710 8.275 -8.754 1.00 57.84 281 GLU A O 1
ATOM 2167 N N . CYS A 1 282 ? 18.324 6.104 -9.000 1.00 52.03 282 CYS A N 1
ATOM 2168 C CA . CYS A 1 282 ? 18.190 6.126 -10.458 1.00 52.03 282 CYS A CA 1
ATOM 2169 C C . CYS A 1 282 ? 16.933 6.819 -11.029 1.00 52.03 282 CYS A C 1
ATOM 2171 O O . CYS A 1 282 ? 16.833 6.963 -12.245 1.00 52.03 282 CYS A O 1
ATOM 2173 N N . ILE A 1 283 ? 15.948 7.200 -10.202 1.00 58.59 283 ILE A N 1
ATOM 2174 C CA . ILE A 1 283 ? 14.666 7.786 -10.661 1.00 58.59 283 ILE A CA 1
ATOM 2175 C C . ILE A 1 283 ? 14.334 9.075 -9.899 1.00 58.59 283 ILE A C 1
ATOM 2177 O O . ILE A 1 283 ? 13.793 10.026 -10.468 1.00 58.59 283 ILE A O 1
ATOM 2181 N N . SER A 1 284 ? 14.649 9.116 -8.604 1.00 55.50 284 SER A N 1
ATOM 2182 C CA . SER A 1 284 ? 14.219 10.174 -7.685 1.00 55.50 284 SER A CA 1
ATOM 2183 C C . SER A 1 284 ? 14.952 11.498 -7.894 1.00 55.50 284 SER A C 1
ATOM 2185 O O . SER A 1 284 ? 14.348 12.542 -7.642 1.00 55.50 284 SER A O 1
ATOM 2187 N N . ASP A 1 285 ? 16.166 11.481 -8.456 1.00 57.78 285 ASP A N 1
ATOM 2188 C CA . ASP A 1 285 ? 16.979 12.677 -8.742 1.00 57.78 285 ASP A CA 1
ATOM 2189 C C . ASP A 1 285 ? 16.301 13.659 -9.717 1.00 57.78 285 ASP A C 1
ATOM 2191 O O . ASP A 1 285 ? 16.614 14.851 -9.758 1.00 57.78 285 ASP A O 1
ATOM 2195 N N . ARG A 1 286 ? 15.311 13.184 -10.487 1.00 66.75 286 ARG A N 1
ATOM 2196 C CA . ARG A 1 286 ? 14.519 14.012 -11.413 1.00 66.75 286 ARG A CA 1
ATOM 2197 C C . ARG A 1 286 ? 13.427 14.824 -10.708 1.00 66.75 286 ARG A C 1
ATOM 2199 O O . ARG A 1 286 ? 13.025 15.871 -11.212 1.00 66.75 286 ARG A O 1
ATOM 2206 N N . ALA A 1 287 ? 12.938 14.352 -9.560 1.00 77.00 287 ALA A N 1
ATOM 2207 C CA . ALA A 1 287 ? 11.843 14.968 -8.803 1.00 77.00 287 ALA A CA 1
ATOM 2208 C C . ALA A 1 287 ? 12.317 15.660 -7.511 1.00 77.00 287 ALA A C 1
ATOM 2210 O O . ALA A 1 287 ? 11.708 16.639 -7.065 1.00 77.00 287 ALA A O 1
ATOM 2211 N N . TYR A 1 288 ? 13.400 15.161 -6.917 1.00 82.50 288 TYR A N 1
ATOM 2212 C CA . TYR A 1 288 ? 13.950 15.596 -5.640 1.00 82.50 288 TYR A CA 1
ATOM 2213 C C . TYR A 1 288 ? 15.471 15.679 -5.718 1.00 82.50 288 TYR A C 1
ATOM 2215 O O . TYR A 1 288 ? 16.108 14.825 -6.313 1.00 82.50 288 TYR A O 1
ATOM 2223 N N . ARG A 1 289 ? 16.068 16.693 -5.080 1.00 83.62 289 ARG A N 1
ATOM 2224 C CA . ARG A 1 289 ? 17.533 16.871 -5.080 1.00 83.62 289 ARG A CA 1
ATOM 2225 C C . ARG A 1 289 ? 18.244 15.962 -4.083 1.00 83.62 289 ARG A C 1
ATOM 2227 O O . ARG A 1 289 ? 19.446 15.763 -4.191 1.00 83.62 289 ARG A O 1
ATOM 2234 N N . SER A 1 290 ? 17.527 15.511 -3.058 1.00 83.44 290 SER A N 1
ATOM 2235 C CA . SER A 1 290 ? 18.058 14.630 -2.028 1.00 83.44 290 SER A CA 1
ATOM 2236 C C . SER A 1 290 ? 16.933 13.863 -1.343 1.00 83.44 290 SER A C 1
ATOM 2238 O O . SER A 1 290 ? 15.750 14.225 -1.420 1.00 83.44 290 SER A O 1
ATOM 2240 N N . ARG A 1 291 ? 17.318 12.819 -0.613 1.00 84.62 291 ARG A N 1
ATOM 2241 C CA . ARG A 1 291 ? 16.394 12.016 0.183 1.00 84.62 291 ARG A CA 1
ATOM 2242 C C . ARG A 1 291 ? 15.722 12.831 1.292 1.00 84.62 291 ARG A C 1
ATOM 2244 O O . ARG A 1 291 ? 14.574 12.563 1.637 1.00 84.62 291 ARG A O 1
ATOM 2251 N N . GLU A 1 292 ? 16.400 13.842 1.826 1.00 88.88 292 GLU A N 1
ATOM 2252 C CA . GLU A 1 292 ? 15.862 14.780 2.816 1.00 88.88 292 GLU A CA 1
ATOM 2253 C C . GLU A 1 292 ? 14.777 15.681 2.215 1.00 88.88 292 GLU A C 1
ATOM 2255 O O . GLU A 1 292 ? 13.757 15.918 2.866 1.00 88.88 292 GLU A O 1
ATOM 2260 N N . ASP A 1 293 ? 14.947 16.133 0.967 1.00 90.31 293 ASP A N 1
ATOM 2261 C CA . ASP A 1 293 ? 13.922 16.917 0.268 1.00 90.31 293 ASP A CA 1
ATOM 2262 C C . ASP A 1 293 ? 12.632 16.089 0.072 1.00 90.31 293 ASP A C 1
ATOM 2264 O O . ASP A 1 293 ? 11.530 16.619 0.250 1.00 90.31 293 ASP A O 1
ATOM 2268 N N . LEU A 1 294 ? 12.757 14.789 -0.243 1.00 90.81 294 LEU A N 1
ATOM 2269 C CA . LEU A 1 294 ? 11.630 13.844 -0.290 1.00 90.81 294 LEU A CA 1
ATOM 2270 C C . LEU A 1 294 ? 11.011 13.641 1.097 1.00 90.81 294 LEU A C 1
ATOM 2272 O O . LEU A 1 294 ? 9.789 13.714 1.250 1.00 90.81 294 LEU A O 1
ATOM 2276 N N . ALA A 1 295 ? 11.845 13.421 2.117 1.00 91.88 295 ALA A N 1
ATOM 2277 C CA . ALA A 1 295 ? 11.389 13.238 3.492 1.00 91.88 295 ALA A CA 1
ATOM 2278 C C . ALA A 1 295 ? 10.548 14.426 3.977 1.00 91.88 295 ALA A C 1
ATOM 2280 O O . ALA A 1 295 ? 9.549 14.226 4.669 1.00 91.88 295 ALA A O 1
ATOM 2281 N N . GLY A 1 296 ? 10.910 15.651 3.580 1.00 94.69 296 GLY A N 1
ATOM 2282 C CA . GLY A 1 296 ? 10.144 16.860 3.879 1.00 94.69 296 GLY A CA 1
ATOM 2283 C C . GLY A 1 296 ? 8.704 16.799 3.360 1.00 94.69 296 GLY A C 1
ATOM 2284 O O . GLY A 1 296 ? 7.770 17.099 4.108 1.00 94.69 296 GLY A O 1
ATOM 2285 N N . ASP A 1 297 ? 8.503 16.349 2.119 1.00 94.06 297 ASP A N 1
ATOM 2286 C CA . ASP A 1 297 ? 7.158 16.176 1.559 1.00 94.06 297 ASP A CA 1
ATOM 2287 C C . ASP A 1 297 ? 6.401 15.021 2.221 1.00 94.06 297 ASP A C 1
ATOM 2289 O O . ASP A 1 297 ? 5.229 15.183 2.557 1.00 94.06 297 ASP A O 1
ATOM 2293 N N . VAL A 1 298 ? 7.060 13.889 2.485 1.00 93.31 298 VAL A N 1
ATOM 2294 C CA . VAL A 1 298 ? 6.444 12.748 3.186 1.00 93.31 298 VAL A CA 1
ATOM 2295 C C . VAL A 1 298 ? 5.958 13.153 4.583 1.00 93.31 298 VAL A C 1
ATOM 2297 O O . VAL A 1 298 ? 4.818 12.867 4.949 1.00 93.31 298 VAL A O 1
ATOM 2300 N N . VAL A 1 299 ? 6.789 13.852 5.364 1.00 95.25 299 VAL A N 1
ATOM 2301 C CA . VAL A 1 299 ? 6.425 14.344 6.705 1.00 95.25 299 VAL A CA 1
ATOM 2302 C C . VAL A 1 299 ? 5.249 15.311 6.628 1.00 95.25 299 VAL A C 1
ATOM 2304 O O . VAL A 1 299 ? 4.312 15.199 7.421 1.00 95.25 299 VAL A O 1
ATOM 2307 N N . ARG A 1 300 ? 5.275 16.247 5.673 1.00 95.06 300 ARG A N 1
ATOM 2308 C CA . ARG A 1 300 ? 4.181 17.196 5.453 1.00 95.06 300 ARG A CA 1
ATOM 2309 C C . ARG A 1 300 ? 2.867 16.470 5.154 1.00 95.06 300 ARG A C 1
ATOM 2311 O O . ARG A 1 300 ? 1.875 16.740 5.818 1.00 95.06 300 ARG A O 1
ATOM 2318 N N . ILE A 1 301 ? 2.873 15.528 4.215 1.00 94.44 301 ILE A N 1
ATOM 2319 C CA . ILE A 1 301 ? 1.692 14.758 3.799 1.00 94.44 301 ILE A CA 1
ATOM 2320 C C . ILE A 1 301 ? 1.116 13.949 4.964 1.00 94.44 301 ILE A C 1
ATOM 2322 O O . ILE A 1 301 ? -0.088 13.992 5.204 1.00 94.44 301 ILE A O 1
ATOM 2326 N N . LEU A 1 302 ? 1.958 13.236 5.718 1.00 93.62 302 LEU A N 1
ATOM 2327 C CA . LEU A 1 302 ? 1.492 12.480 6.885 1.00 93.62 302 LEU A CA 1
ATOM 2328 C C . LEU A 1 302 ? 0.923 13.404 7.965 1.00 93.62 302 LEU A C 1
ATOM 2330 O O . LEU A 1 302 ? -0.063 13.062 8.612 1.00 93.62 302 LEU A O 1
ATOM 2334 N N . ARG A 1 303 ? 1.511 14.593 8.149 1.00 93.94 303 ARG A N 1
ATOM 2335 C CA . ARG A 1 303 ? 0.966 15.602 9.059 1.00 93.94 303 ARG A CA 1
ATOM 2336 C C . ARG A 1 303 ? -0.404 16.077 8.591 1.00 93.94 303 ARG A C 1
ATOM 2338 O O . ARG A 1 303 ? -1.306 16.149 9.417 1.00 93.94 303 ARG A O 1
ATOM 2345 N N . GLU A 1 304 ? -0.562 16.401 7.311 1.00 93.88 304 GLU A N 1
ATOM 2346 C CA . GLU A 1 304 ? -1.859 16.774 6.738 1.00 93.88 304 GLU A CA 1
ATOM 2347 C C . GLU A 1 304 ? -2.910 15.681 6.977 1.00 93.88 304 GLU A C 1
ATOM 2349 O O . GLU A 1 304 ? -4.026 15.997 7.377 1.00 93.88 304 GLU A O 1
ATOM 2354 N N . GLU A 1 305 ? -2.539 14.409 6.801 1.00 93.25 305 GLU A N 1
ATOM 2355 C CA . GLU A 1 305 ? -3.429 13.269 7.032 1.00 93.25 305 GLU A CA 1
ATOM 2356 C C . GLU A 1 305 ? -3.877 13.162 8.495 1.00 93.25 305 GLU A C 1
ATOM 2358 O O . GLU A 1 305 ? -5.064 13.038 8.771 1.00 93.25 305 GLU A O 1
ATOM 2363 N N . VAL A 1 306 ? -2.950 13.292 9.448 1.00 92.69 306 VAL A N 1
ATOM 2364 C CA . VAL A 1 306 ? -3.265 13.225 10.887 1.00 92.69 306 VAL A CA 1
ATOM 2365 C C . VAL A 1 306 ? -4.262 14.303 11.327 1.00 92.69 306 VAL A C 1
ATOM 2367 O O . VAL A 1 306 ? -5.008 14.077 12.271 1.00 92.69 306 VAL A O 1
ATOM 2370 N N . HIS A 1 307 ? -4.299 15.469 10.673 1.00 92.31 307 HIS A N 1
ATOM 2371 C CA . HIS A 1 307 ? -5.248 16.529 11.043 1.00 92.31 307 HIS A CA 1
ATOM 2372 C C . HIS A 1 307 ? -6.656 16.300 10.462 1.00 92.31 307 HIS A C 1
ATOM 2374 O O . HIS A 1 307 ? -7.584 16.986 10.882 1.00 92.31 307 HIS A O 1
ATOM 2380 N N . VAL A 1 308 ? -6.830 15.372 9.511 1.00 90.31 308 VAL A N 1
ATOM 2381 C CA . VAL A 1 308 ? -8.140 15.054 8.909 1.00 90.31 308 VAL A CA 1
ATOM 2382 C C . VAL A 1 308 ? -8.723 13.703 9.350 1.00 90.31 308 VAL A C 1
ATOM 2384 O O . VAL A 1 308 ? -9.864 13.413 8.994 1.00 90.31 308 VAL A O 1
ATOM 2387 N N . LEU A 1 309 ? -7.971 12.900 10.113 1.00 89.44 309 LEU A N 1
ATOM 2388 C CA . LEU A 1 309 ? -8.447 11.690 10.807 1.00 89.44 309 LEU A CA 1
ATOM 2389 C C . LEU A 1 309 ? -9.166 12.054 12.123 1.00 89.44 309 LEU A C 1
ATOM 2391 O O . LEU A 1 309 ? -10.248 11.473 12.408 1.00 89.44 309 LEU A O 1
#